Protein AF-A0A8S1ZUL3-F1 (afdb_monomer_lite)

pLDDT: mean 77.64, std 25.96, range [26.27, 98.06]

InterPro domains:
  IPR001841 Zinc finger, RING-type [PS50089] (155-191)
  IPR013010 Zinc finger, SIAH-type [PS51081] (208-245)
  IPR013083 Zinc finger, RING/FYVE/PHD-type [G3DSA:3.30.40.10] (203-243)
  IPR044286 E3 ubiquitin-protein ligase SINA-like, plant [PTHR46632] (123-240)
  IPR049548 E3 ubiquitin-protein ligase Sina-like, RING finger [PF21362] (55-90)
  IPR049548 E3 ubiquitin-protein ligase Sina-like, RING finger [PF21362] (155-190)

Radius of gyration: 24.24 Å; chains: 1; bounding box: 53×52×108 Å

Secondary structure (DSSP, 8-state):
------------------------PPPPPP--------------EEES-GGGGB-TTT-SBP-SSEEE-TT--EEEHHHHHHTTTB-TTT--B-SSEE-HHHHHHHHHEEPPPTT---TT------------------------EEES-GGGGB-TTT-PBP-S-EEE-TTS-EEEHHHHHHTTTB-TTT--B-SSEE-HHHHHHHHTEEEE-TTGGGT---EEETTTHHHHHTT-TT-------

Organism: Arabidopsis arenosa (NCBI:txid38785)

Structure (mmCIF, N/CA/C/O backbone):
data_AF-A0A8S1ZUL3-F1
#
_entry.id   AF-A0A8S1ZUL3-F1
#
loop_
_atom_site.group_PDB
_atom_site.id
_atom_site.type_symbol
_atom_site.label_atom_id
_atom_site.label_alt_id
_atom_site.label_comp_id
_atom_site.label_asym_id
_atom_site.label_entity_id
_atom_site.label_seq_id
_atom_site.pdbx_PDB_ins_code
_atom_site.Cartn_x
_atom_site.Cartn_y
_atom_site.Cartn_z
_atom_site.occupancy
_atom_site.B_iso_or_equiv
_atom_site.auth_seq_id
_atom_site.auth_comp_id
_atom_site.auth_asym_id
_atom_site.auth_atom_id
_atom_site.pdbx_PDB_model_num
ATOM 1 N N . MET A 1 1 ? -7.637 -20.489 -67.717 1.00 35.50 1 MET A N 1
ATOM 2 C CA . MET A 1 1 ? -7.073 -21.737 -67.145 1.00 35.50 1 MET A CA 1
ATOM 3 C C . MET A 1 1 ? -6.230 -21.313 -65.948 1.00 35.50 1 MET A C 1
ATOM 5 O O . MET A 1 1 ? -5.346 -20.513 -66.171 1.00 35.50 1 MET A O 1
ATOM 9 N N . VAL A 1 2 ? -6.461 -21.648 -64.679 1.00 42.31 2 VAL A N 1
ATOM 10 C CA . VAL A 1 2 ? -7.276 -22.654 -63.985 1.00 42.31 2 VAL A CA 1
ATOM 11 C C . VAL A 1 2 ? -7.681 -22.053 -62.616 1.00 42.31 2 VAL A C 1
ATOM 13 O O . VAL A 1 2 ? -6.852 -21.426 -61.972 1.00 42.31 2 VAL A O 1
ATOM 16 N N . LYS A 1 3 ? -8.975 -22.197 -62.277 1.00 35.53 3 LYS A N 1
ATOM 17 C CA . LYS A 1 3 ? -9.660 -22.491 -60.985 1.00 35.53 3 LYS A CA 1
ATOM 18 C C . LYS A 1 3 ? -8.815 -22.421 -59.685 1.00 35.53 3 LYS A C 1
ATOM 20 O O . LYS A 1 3 ? -7.692 -22.889 -59.688 1.00 35.53 3 LYS A O 1
ATOM 25 N N . GLY A 1 4 ? -9.304 -21.999 -58.515 1.00 33.66 4 GLY A N 1
ATOM 26 C CA . GLY A 1 4 ? -10.661 -21.757 -58.015 1.00 33.66 4 GLY A CA 1
ATOM 27 C C . GLY A 1 4 ? -10.639 -21.366 -56.517 1.00 33.66 4 GLY A C 1
ATOM 28 O O . GLY A 1 4 ? -9.601 -21.419 -55.869 1.00 33.66 4 GLY A O 1
ATOM 29 N N . THR A 1 5 ? -11.804 -20.942 -56.030 1.00 38.25 5 THR A N 1
ATOM 30 C CA . THR A 1 5 ? -12.247 -20.505 -54.680 1.00 38.25 5 THR A CA 1
ATOM 31 C C . THR A 1 5 ? -11.977 -21.549 -53.567 1.00 38.25 5 THR A C 1
ATOM 33 O O . THR A 1 5 ? -11.889 -22.724 -53.900 1.00 38.25 5 THR A O 1
ATOM 36 N N . ASN A 1 6 ? -11.899 -21.282 -52.253 1.00 31.12 6 ASN A N 1
ATOM 37 C CA . ASN A 1 6 ? -12.900 -20.687 -51.349 1.00 31.12 6 ASN A CA 1
ATOM 38 C C . ASN A 1 6 ? -12.386 -20.674 -49.882 1.00 31.12 6 ASN A C 1
ATOM 40 O O . ASN A 1 6 ? -11.361 -21.275 -49.576 1.00 31.12 6 ASN A O 1
ATOM 44 N N . ALA A 1 7 ? -13.144 -20.004 -49.011 1.00 35.03 7 ALA A N 1
ATOM 45 C CA . ALA A 1 7 ? -12.936 -19.792 -47.578 1.00 35.03 7 ALA A CA 1
ATOM 46 C C . ALA A 1 7 ? -13.016 -21.048 -46.685 1.00 35.03 7 ALA A C 1
ATOM 48 O O . ALA A 1 7 ? -13.788 -21.954 -46.979 1.00 35.03 7 ALA A O 1
ATOM 49 N N . GLU A 1 8 ? -12.353 -20.993 -45.521 1.00 32.19 8 GLU A N 1
ATOM 50 C CA . GLU A 1 8 ? -12.765 -21.715 -44.311 1.00 32.19 8 GLU A CA 1
ATOM 51 C C . GLU A 1 8 ? -12.531 -20.864 -43.048 1.00 32.19 8 GLU A C 1
ATOM 53 O O . GLU A 1 8 ? -11.502 -20.209 -42.876 1.00 32.19 8 GLU A O 1
ATOM 58 N N . GLN A 1 9 ? -13.576 -20.838 -42.219 1.00 31.92 9 GLN A N 1
ATOM 59 C CA . GLN A 1 9 ? -13.663 -20.327 -40.850 1.00 31.92 9 GLN A CA 1
ATOM 60 C C . GLN A 1 9 ? -13.157 -21.388 -39.851 1.00 31.92 9 GLN A C 1
ATOM 62 O O . GLN A 1 9 ? -12.796 -22.480 -40.271 1.00 31.92 9 GLN A O 1
ATOM 67 N N . ALA A 1 10 ? -13.296 -21.072 -38.548 1.00 29.08 10 ALA A N 1
ATOM 68 C CA . ALA A 1 10 ? -13.228 -21.940 -37.355 1.00 29.08 10 ALA A CA 1
ATOM 69 C C . ALA A 1 10 ? -11.860 -21.921 -36.635 1.00 29.08 10 ALA A C 1
ATOM 71 O O . ALA A 1 10 ? -10.824 -21.986 -37.277 1.00 29.08 10 ALA A O 1
ATOM 72 N N . LEU A 1 11 ? -11.731 -21.817 -35.307 1.00 34.78 11 LEU A N 1
ATOM 73 C CA . LEU A 1 11 ? -12.665 -21.833 -34.174 1.00 34.78 11 LEU A CA 1
ATOM 74 C C . LEU A 1 11 ? -11.960 -21.185 -32.964 1.00 34.78 11 LEU A C 1
ATOM 76 O O . LEU A 1 11 ? -10.738 -21.252 -32.833 1.00 34.78 11 LEU A O 1
ATOM 80 N N . ALA A 1 12 ? -12.749 -20.586 -32.072 1.00 29.98 12 ALA A N 1
ATOM 81 C CA . ALA A 1 12 ? -12.320 -20.169 -30.745 1.00 29.98 12 ALA A CA 1
ATOM 82 C C . ALA A 1 12 ? -11.955 -21.400 -29.897 1.00 29.98 12 ALA A C 1
ATOM 84 O O . ALA A 1 12 ? -12.732 -22.350 -29.821 1.00 29.98 12 ALA A O 1
ATOM 85 N N . GLY A 1 13 ? -10.779 -21.377 -29.270 1.00 27.73 13 GLY A N 1
ATOM 86 C CA . GLY A 1 13 ? -10.384 -22.356 -28.263 1.00 27.73 13 GLY A CA 1
ATOM 87 C C . GLY A 1 13 ? -10.691 -21.815 -26.873 1.00 27.73 13 GLY A C 1
ATOM 88 O O . GLY A 1 13 ? -9.996 -20.923 -26.390 1.00 27.73 13 GLY A O 1
ATOM 89 N N . GLU A 1 14 ? -11.734 -22.343 -26.239 1.00 32.56 14 GLU A N 1
ATOM 90 C CA . GLU A 1 14 ? -11.974 -22.181 -24.808 1.00 32.56 14 GLU A CA 1
ATOM 91 C C . GLU A 1 14 ? -10.937 -23.020 -24.048 1.00 32.56 14 GLU A C 1
ATOM 93 O O . GLU A 1 14 ? -10.929 -24.246 -24.131 1.00 32.56 14 GLU A O 1
ATOM 98 N N . ALA A 1 15 ? -10.024 -22.367 -23.328 1.00 30.17 15 ALA A N 1
ATOM 99 C CA . ALA A 1 15 ? -9.094 -23.048 -22.435 1.00 30.17 15 ALA A CA 1
ATOM 100 C C . ALA A 1 15 ? -9.688 -23.078 -21.021 1.00 30.17 15 ALA A C 1
ATOM 102 O O . ALA A 1 15 ? -9.511 -22.153 -20.229 1.00 30.17 15 ALA A O 1
ATOM 103 N N . SER A 1 16 ? -10.413 -24.149 -20.701 1.00 37.94 16 SER A N 1
ATOM 104 C CA . SER A 1 16 ? -10.784 -24.488 -19.326 1.00 37.94 16 SER A CA 1
ATOM 105 C C . SER A 1 16 ? -9.529 -24.936 -18.570 1.00 37.94 16 SER A C 1
ATOM 107 O O . SER A 1 16 ? -8.973 -25.994 -18.854 1.00 37.94 16 SER A O 1
ATOM 109 N N . CYS A 1 17 ? -9.048 -24.129 -17.623 1.00 30.62 17 CYS A N 1
ATOM 110 C CA . CYS A 1 17 ? -7.902 -24.496 -16.791 1.00 30.62 17 CYS A CA 1
ATOM 111 C C . CYS A 1 17 ? -8.383 -25.169 -15.496 1.00 30.62 17 CYS A C 1
ATOM 113 O O . CYS A 1 17 ? -8.917 -24.514 -14.598 1.00 30.62 17 CYS A O 1
ATOM 115 N N . SER A 1 18 ? -8.198 -26.489 -15.417 1.00 36.25 18 SER A N 1
ATOM 116 C CA . SER A 1 18 ? -8.408 -27.294 -14.212 1.00 36.25 18 SER A CA 1
ATOM 117 C C . SER A 1 18 ? -7.428 -26.893 -13.108 1.00 36.25 18 SER A C 1
ATOM 119 O O . SER A 1 18 ? -6.211 -26.920 -13.288 1.00 36.25 18 SER A O 1
ATOM 121 N N . ARG A 1 19 ? -7.970 -26.550 -11.937 1.00 38.34 19 ARG A N 1
ATOM 122 C CA . ARG A 1 19 ? -7.214 -26.242 -10.718 1.00 38.34 19 ARG A CA 1
ATOM 123 C C . ARG A 1 19 ? -6.529 -27.509 -10.201 1.00 38.34 19 ARG A C 1
ATOM 125 O O . ARG A 1 19 ? -7.203 -28.423 -9.743 1.00 38.34 19 ARG A O 1
ATOM 132 N N . GLN A 1 20 ? -5.199 -27.546 -10.208 1.00 34.19 20 GLN A N 1
ATOM 133 C CA . GLN A 1 20 ? -4.429 -28.499 -9.406 1.00 34.19 20 GLN A CA 1
ATOM 134 C C . GLN A 1 20 ? -3.767 -27.747 -8.248 1.00 34.19 20 GLN A C 1
ATOM 136 O O . GLN A 1 20 ? -2.883 -26.913 -8.434 1.00 34.19 20 GLN A O 1
ATOM 141 N N . LYS A 1 21 ? -4.268 -28.027 -7.042 1.00 32.59 21 LYS A N 1
ATOM 142 C CA . LYS A 1 21 ? -3.799 -27.527 -5.747 1.00 32.59 21 LYS A CA 1
ATOM 143 C C . LYS A 1 21 ? -2.435 -28.159 -5.459 1.00 32.59 21 LYS A C 1
ATOM 145 O O . LYS A 1 21 ? -2.351 -29.370 -5.287 1.00 32.59 21 LYS A O 1
ATOM 150 N N . LYS A 1 22 ? -1.366 -27.361 -5.411 1.00 34.47 22 LYS A N 1
ATOM 151 C CA . LYS A 1 22 ? -0.064 -27.806 -4.896 1.00 34.47 22 LYS A CA 1
ATOM 152 C C . LYS A 1 22 ? 0.197 -27.095 -3.572 1.00 34.47 22 LYS A C 1
ATOM 154 O O . LYS A 1 22 ? 0.573 -25.929 -3.551 1.00 34.47 22 LYS A O 1
ATOM 159 N N . GLN A 1 23 ? -0.081 -27.800 -2.476 1.00 34.00 23 GLN A N 1
ATOM 160 C CA . GLN A 1 23 ? 0.368 -27.440 -1.133 1.00 34.00 23 GLN A CA 1
ATOM 161 C C . GLN A 1 23 ? 1.876 -27.676 -1.043 1.00 34.00 23 GLN A C 1
ATOM 163 O O . GLN A 1 23 ? 2.360 -28.750 -1.401 1.00 34.00 23 GLN A O 1
ATOM 168 N N . GLN A 1 24 ? 2.612 -26.691 -0.537 1.00 29.02 24 GLN A N 1
ATOM 169 C CA . GLN A 1 24 ? 3.952 -26.914 -0.015 1.00 29.02 24 GLN A CA 1
ATOM 170 C C . GLN A 1 24 ? 4.159 -26.021 1.207 1.00 29.02 24 GLN A C 1
ATOM 172 O O . GLN A 1 24 ? 4.253 -24.802 1.099 1.00 29.02 24 GLN A O 1
ATOM 177 N N . VAL A 1 25 ? 4.169 -26.666 2.371 1.00 28.70 25 VAL A N 1
ATOM 178 C CA . VAL A 1 25 ? 4.464 -26.086 3.683 1.00 28.70 25 VAL A CA 1
ATOM 179 C C . VAL A 1 25 ? 5.986 -25.966 3.833 1.00 28.70 25 VAL A C 1
ATOM 181 O O . VAL A 1 25 ? 6.679 -26.947 3.551 1.00 28.70 25 VAL A O 1
ATOM 184 N N . PRO A 1 26 ? 6.533 -24.832 4.301 1.00 30.55 26 PRO A N 1
ATOM 185 C CA . PRO A 1 26 ? 7.876 -24.785 4.861 1.00 30.55 26 PRO A CA 1
ATOM 186 C C . PRO A 1 26 ? 7.820 -24.941 6.387 1.00 30.55 26 PRO A C 1
ATOM 188 O O . PRO A 1 26 ? 7.110 -24.219 7.081 1.00 30.55 26 PRO A O 1
ATOM 191 N N . SER A 1 27 ? 8.594 -25.898 6.884 1.00 26.27 27 SER A N 1
ATOM 192 C CA . SER A 1 27 ? 8.854 -26.204 8.291 1.00 26.27 27 SER A CA 1
ATOM 193 C C . SER A 1 27 ? 9.537 -25.043 9.026 1.00 26.27 27 SER A C 1
ATOM 195 O O . SER A 1 27 ? 10.603 -24.591 8.605 1.00 26.27 27 SER A O 1
ATOM 197 N N . ILE A 1 28 ? 8.936 -24.600 10.134 1.00 31.91 28 ILE A N 1
ATOM 198 C CA . ILE A 1 28 ? 9.508 -23.648 11.095 1.00 31.91 28 ILE A CA 1
ATOM 199 C C . ILE A 1 28 ? 10.310 -24.442 12.131 1.00 31.91 28 ILE A C 1
ATOM 201 O O . ILE A 1 28 ? 9.820 -25.425 12.681 1.00 31.91 28 ILE A O 1
ATOM 205 N N . VAL A 1 29 ? 11.553 -24.022 12.353 1.00 28.66 29 VAL A N 1
ATOM 206 C CA . VAL A 1 29 ? 12.395 -24.444 13.476 1.00 28.66 29 VAL A CA 1
ATOM 207 C C . VAL A 1 29 ? 12.067 -23.569 14.687 1.00 28.66 29 VAL A C 1
ATOM 209 O O . VAL A 1 29 ? 12.012 -22.346 14.564 1.00 28.66 29 VAL A O 1
ATOM 212 N N . GLU A 1 30 ? 11.805 -24.207 15.825 1.00 30.73 30 GLU A N 1
ATOM 213 C CA . GLU A 1 30 ? 11.524 -23.567 17.111 1.00 30.73 30 GLU A CA 1
ATOM 214 C C . GLU A 1 30 ? 12.832 -23.122 17.778 1.00 30.73 30 GLU A C 1
ATOM 216 O O . GLU A 1 30 ? 13.781 -23.899 17.861 1.00 30.73 30 GLU A O 1
ATOM 221 N N . GLU A 1 31 ? 12.867 -21.890 18.283 1.00 27.89 31 GLU A N 1
ATOM 222 C CA . GLU A 1 31 ? 13.819 -21.450 19.307 1.00 27.89 31 GLU A CA 1
ATOM 223 C C . GLU A 1 31 ? 12.994 -20.778 20.412 1.00 27.89 31 GLU A C 1
ATOM 225 O O . GLU A 1 31 ? 12.242 -19.831 20.162 1.00 27.89 31 GLU A O 1
ATOM 230 N N . GLU A 1 32 ? 13.088 -21.334 21.619 1.00 31.62 32 GLU A N 1
ATOM 231 C CA . GLU A 1 32 ? 12.329 -20.929 22.797 1.00 31.62 32 GLU A CA 1
ATOM 232 C C . GLU A 1 32 ? 12.846 -19.614 23.397 1.00 31.62 32 GLU A C 1
ATOM 234 O O . GLU A 1 32 ? 14.047 -19.368 23.509 1.00 31.62 32 GLU A O 1
ATOM 239 N N . GLY A 1 33 ? 11.909 -18.787 23.857 1.00 28.34 33 GLY A N 1
ATOM 240 C CA . GLY A 1 33 ? 12.177 -17.606 24.666 1.00 28.34 33 GLY A CA 1
ATOM 241 C C . GLY A 1 33 ? 10.911 -17.183 25.400 1.00 28.34 33 GLY A C 1
ATOM 242 O O . GLY A 1 33 ? 10.045 -16.522 24.832 1.00 28.34 33 GLY A O 1
ATOM 243 N N . GLU A 1 34 ? 10.792 -17.599 26.659 1.00 33.25 34 GLU A N 1
ATOM 244 C CA . GLU A 1 34 ? 9.707 -17.233 27.569 1.00 33.25 34 GLU A CA 1
ATOM 245 C C . GLU A 1 34 ? 9.649 -15.709 27.790 1.00 33.25 34 GLU A C 1
ATOM 247 O O . GLU A 1 34 ? 10.672 -15.083 28.073 1.00 33.25 34 GLU A O 1
ATOM 252 N N . ASN A 1 35 ? 8.449 -15.115 27.705 1.00 32.00 35 ASN A N 1
ATOM 253 C CA . ASN A 1 35 ? 7.838 -14.306 28.777 1.00 32.00 35 ASN A CA 1
ATOM 254 C C . ASN A 1 35 ? 6.564 -13.568 28.311 1.00 32.00 35 ASN A C 1
ATOM 256 O O . ASN A 1 35 ? 6.613 -12.709 27.436 1.00 32.00 35 ASN A O 1
ATOM 260 N N . GLY A 1 36 ? 5.450 -13.823 29.014 1.00 33.91 36 GLY A N 1
ATOM 261 C CA . GLY A 1 36 ? 4.311 -12.902 29.135 1.00 33.91 36 GLY A CA 1
ATOM 262 C C . GLY A 1 36 ? 3.136 -13.124 28.179 1.00 33.91 36 GLY A C 1
ATOM 263 O O . GLY A 1 36 ? 2.957 -12.371 27.228 1.00 33.91 36 GLY A O 1
ATOM 264 N N . VAL A 1 37 ? 2.265 -14.092 28.491 1.00 38.09 37 VAL A N 1
ATOM 265 C CA . VAL A 1 37 ? 0.957 -14.262 27.832 1.00 38.09 37 VAL A CA 1
ATOM 266 C C . VAL A 1 37 ? -0.007 -13.179 28.327 1.00 38.09 37 VAL A C 1
ATOM 268 O O . VAL A 1 37 ? -0.781 -13.373 29.261 1.00 38.09 37 VAL A O 1
ATOM 271 N N . GLY A 1 38 ? 0.065 -12.004 27.711 1.00 37.47 38 GLY A N 1
ATOM 272 C CA . GLY A 1 38 ? -1.130 -11.210 27.466 1.00 37.47 38 GLY A CA 1
ATOM 273 C C . GLY A 1 38 ? -1.689 -11.675 26.130 1.00 37.47 38 GLY A C 1
ATOM 274 O O . GLY A 1 38 ? -0.972 -11.619 25.135 1.00 37.47 38 GLY A O 1
ATOM 275 N N . ASP A 1 39 ? -2.929 -12.155 26.098 1.00 35.72 39 ASP A N 1
ATOM 276 C CA . ASP A 1 39 ? -3.633 -12.420 24.843 1.00 35.72 39 ASP A CA 1
ATOM 277 C C . ASP A 1 39 ? -3.846 -11.079 24.122 1.00 35.72 39 ASP A C 1
ATOM 279 O O . ASP A 1 39 ? -4.824 -10.357 24.339 1.00 35.72 39 ASP A O 1
ATOM 283 N N . VAL A 1 40 ? -2.846 -10.655 23.346 1.00 47.12 40 VAL A N 1
ATOM 284 C CA . VAL A 1 40 ? -2.975 -9.523 22.438 1.00 47.12 40 VAL A CA 1
ATOM 285 C C . VAL A 1 40 ? -3.817 -10.041 21.288 1.00 47.12 40 VAL A C 1
ATOM 287 O O . VAL A 1 40 ? -3.284 -10.541 20.302 1.00 47.12 40 VAL A O 1
ATOM 290 N N . VAL A 1 41 ? -5.142 -9.938 21.425 1.00 55.12 41 VAL A N 1
ATOM 291 C CA . VAL A 1 41 ? -6.066 -10.158 20.310 1.00 55.12 41 VAL A CA 1
ATOM 292 C C . VAL A 1 41 ? -5.568 -9.300 19.151 1.00 55.12 41 VAL A C 1
ATOM 294 O O . VAL A 1 41 ? -5.620 -8.067 19.218 1.00 55.12 41 VAL A O 1
ATOM 297 N N . ALA A 1 42 ? -5.021 -9.956 18.126 1.00 67.56 42 ALA A N 1
ATOM 298 C CA . ALA A 1 42 ? -4.447 -9.288 16.973 1.00 67.56 42 ALA A CA 1
ATOM 299 C C . ALA A 1 42 ? -5.538 -8.425 16.336 1.00 67.56 42 ALA A C 1
ATOM 301 O O . ALA A 1 42 ? -6.586 -8.910 15.903 1.00 67.56 42 ALA A O 1
ATOM 302 N N . ARG A 1 43 ? -5.328 -7.110 16.361 1.00 85.31 43 ARG A N 1
ATOM 303 C CA . ARG A 1 43 ? -6.298 -6.149 15.853 1.00 85.31 43 ARG A CA 1
ATOM 304 C C . ARG A 1 43 ? -6.346 -6.288 14.331 1.00 85.31 43 ARG A C 1
ATOM 306 O O . ARG A 1 43 ? -5.360 -5.993 13.668 1.00 85.31 43 ARG A O 1
ATOM 313 N N . SER A 1 44 ? -7.483 -6.722 13.795 1.00 93.69 44 SER A N 1
ATOM 314 C CA . SER A 1 44 ? -7.702 -6.908 12.358 1.00 93.69 44 SER A CA 1
ATOM 315 C C . SER A 1 44 ? -8.623 -5.834 11.771 1.00 93.69 44 SER A C 1
ATOM 317 O O . SER A 1 44 ? -9.300 -5.091 12.492 1.00 93.69 44 SER A O 1
ATOM 319 N N . GLY A 1 45 ? -8.628 -5.722 10.443 1.00 95.50 45 GLY A N 1
ATOM 320 C CA . GLY A 1 45 ? -9.507 -4.819 9.700 1.00 95.50 45 GLY A CA 1
ATOM 321 C C . GLY A 1 45 ? -10.187 -5.505 8.524 1.00 95.50 45 GLY A C 1
ATOM 322 O O . GLY A 1 45 ? -9.720 -6.520 8.022 1.00 95.50 45 GLY A O 1
ATOM 323 N N . THR A 1 46 ? -11.289 -4.933 8.057 1.00 96.81 46 THR A N 1
ATOM 324 C C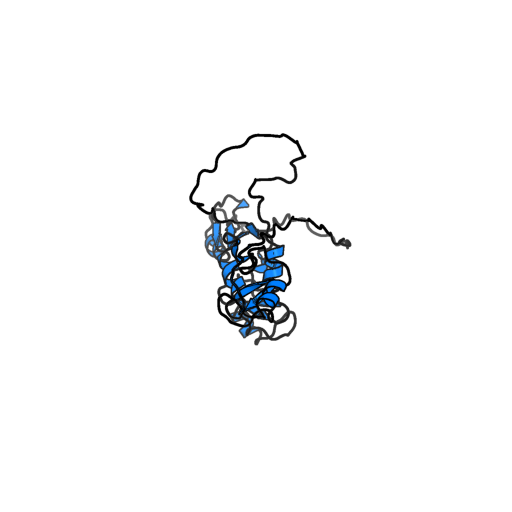A . THR A 1 46 ? -11.999 -5.383 6.860 1.00 96.81 46 THR A CA 1
ATOM 325 C C . THR A 1 46 ? -11.545 -4.564 5.657 1.00 96.81 46 THR A C 1
ATOM 327 O O . THR A 1 46 ? -11.771 -3.354 5.609 1.00 96.81 46 THR A O 1
ATOM 330 N N . LEU A 1 47 ? -10.937 -5.221 4.671 1.00 96.81 47 LEU A N 1
ATOM 331 C CA . LEU A 1 47 ? -10.688 -4.672 3.340 1.00 96.81 47 LEU A CA 1
ATOM 332 C C . LEU A 1 47 ? -11.951 -4.867 2.494 1.00 96.81 47 LEU A C 1
ATOM 334 O O . LEU A 1 47 ? -12.294 -6.000 2.159 1.00 96.81 47 LEU A O 1
ATOM 338 N N . PHE A 1 48 ? -12.659 -3.786 2.163 1.00 95.31 48 PHE A N 1
ATOM 339 C CA . PHE A 1 48 ? -13.942 -3.867 1.442 1.00 95.31 48 PHE A CA 1
ATOM 340 C C . PHE A 1 48 ? -13.820 -3.786 -0.090 1.00 95.31 48 PHE A C 1
ATOM 342 O O . PHE A 1 48 ? -14.817 -3.957 -0.785 1.00 95.31 48 PHE A O 1
ATOM 349 N N . GLU A 1 49 ? -12.615 -3.544 -0.619 1.00 93.75 49 GLU A N 1
ATOM 350 C CA . GLU A 1 49 ? -12.317 -3.541 -2.060 1.00 93.75 49 GLU A CA 1
ATOM 351 C C . GLU A 1 49 ? -11.328 -4.667 -2.401 1.00 93.75 49 GLU A C 1
ATOM 353 O O . GLU A 1 49 ? -10.145 -4.416 -2.645 1.00 93.75 49 GLU A O 1
ATOM 358 N N . LEU A 1 50 ? -11.783 -5.927 -2.402 1.00 92.19 50 LEU A N 1
ATOM 359 C CA . LEU A 1 50 ? -10.898 -7.063 -2.709 1.00 92.19 50 LEU A CA 1
ATOM 360 C C . LEU A 1 50 ? -10.321 -7.044 -4.130 1.00 92.19 50 LEU A C 1
ATOM 362 O O . LEU A 1 50 ? -9.246 -7.599 -4.337 1.00 92.19 50 LEU A O 1
ATOM 366 N N . ASP A 1 51 ? -10.951 -6.343 -5.074 1.00 92.31 51 ASP A N 1
ATOM 367 C CA . ASP A 1 51 ? -10.439 -6.187 -6.444 1.00 92.31 51 ASP A CA 1
ATOM 368 C C . ASP A 1 51 ? -9.074 -5.462 -6.490 1.00 92.31 51 ASP A C 1
ATOM 370 O O . ASP A 1 51 ? -8.363 -5.525 -7.494 1.00 92.31 51 ASP A O 1
ATOM 374 N N . LEU A 1 52 ? -8.666 -4.787 -5.402 1.00 94.81 52 LEU A N 1
ATOM 375 C CA . LEU A 1 52 ? -7.313 -4.234 -5.245 1.00 94.81 52 LEU A CA 1
ATOM 376 C C . LEU A 1 52 ? -6.233 -5.319 -5.110 1.00 94.81 52 LEU A C 1
ATOM 378 O O . LEU A 1 52 ? -5.051 -5.014 -5.269 1.00 94.81 52 LEU A O 1
ATOM 382 N N . LEU A 1 53 ? -6.621 -6.557 -4.791 1.00 95.56 53 LEU A N 1
ATOM 383 C CA . LEU A 1 53 ? -5.735 -7.716 -4.668 1.00 95.56 53 LEU A CA 1
ATOM 384 C C . LEU A 1 53 ? -5.701 -8.570 -5.941 1.00 95.56 53 LEU A C 1
ATOM 386 O O . LEU A 1 53 ? -4.953 -9.546 -5.994 1.00 95.56 53 LEU A O 1
ATOM 390 N N . ASP A 1 54 ? -6.472 -8.202 -6.964 1.00 95.25 54 ASP A N 1
ATOM 391 C CA . ASP A 1 54 ? -6.547 -8.931 -8.222 1.00 95.25 54 ASP A CA 1
ATOM 392 C C . ASP A 1 54 ? -5.667 -8.278 -9.293 1.00 95.25 54 ASP A C 1
ATOM 394 O O . ASP A 1 54 ? -5.515 -7.058 -9.405 1.00 95.25 54 ASP A O 1
ATOM 398 N N . CYS A 1 55 ? -5.065 -9.109 -10.137 1.00 95.69 55 CYS A N 1
ATOM 399 C CA . CYS A 1 55 ? -4.356 -8.636 -11.307 1.00 95.69 55 CYS A CA 1
ATOM 400 C C . CYS A 1 55 ? -5.365 -8.216 -12.377 1.00 95.69 55 CYS A C 1
ATOM 402 O O . CYS A 1 55 ? -6.064 -9.056 -12.932 1.00 95.69 55 CYS A O 1
ATOM 404 N N . HIS A 1 56 ? -5.363 -6.944 -12.778 1.00 90.69 56 HIS A N 1
ATOM 405 C CA . HIS A 1 56 ? -6.258 -6.440 -13.833 1.00 90.69 56 HIS A CA 1
ATOM 406 C C . HIS A 1 56 ? -6.006 -7.022 -15.238 1.00 90.69 56 HIS A C 1
ATOM 408 O O . HIS A 1 56 ? -6.702 -6.658 -16.182 1.00 90.69 56 HIS A O 1
ATOM 414 N N . VAL A 1 57 ? -4.985 -7.868 -15.404 1.00 93.44 57 VAL A N 1
ATOM 415 C CA . VAL A 1 57 ? -4.631 -8.487 -16.689 1.00 93.44 57 VAL A CA 1
ATOM 416 C C . VAL A 1 57 ? -5.204 -9.896 -16.787 1.00 93.44 57 VAL A C 1
ATOM 418 O O . VAL A 1 57 ? -5.909 -10.197 -17.742 1.00 93.44 57 VAL A O 1
ATOM 421 N N . CYS A 1 58 ? -4.905 -10.758 -15.811 1.00 96.06 58 CYS A N 1
ATOM 422 C CA . CYS A 1 58 ? -5.397 -12.137 -15.792 1.00 96.06 58 CYS A CA 1
ATOM 423 C C . CYS A 1 58 ? -6.657 -12.333 -14.939 1.00 96.06 58 CYS A C 1
ATOM 425 O O . CYS A 1 58 ? -7.194 -13.435 -14.924 1.00 96.06 58 CYS A O 1
ATOM 427 N N . CYS A 1 59 ? -7.111 -11.298 -14.228 1.00 93.38 59 CYS A N 1
ATOM 428 C CA . CYS A 1 59 ? -8.256 -11.332 -13.312 1.00 93.38 59 CYS A CA 1
ATOM 429 C C . CYS A 1 59 ? -8.147 -12.405 -12.214 1.00 93.38 59 CYS A C 1
ATOM 431 O O . CYS A 1 59 ? -9.154 -12.851 -11.670 1.00 93.38 59 CYS A O 1
ATOM 433 N N . HIS A 1 60 ? -6.926 -12.835 -11.895 1.00 93.62 60 HIS A N 1
ATOM 434 C CA . HIS A 1 60 ? -6.640 -13.720 -10.773 1.00 93.62 60 HIS A CA 1
ATOM 435 C C . HIS A 1 60 ? -6.070 -12.921 -9.606 1.00 93.62 60 HIS A C 1
ATOM 437 O O . HIS A 1 60 ? -5.442 -11.879 -9.822 1.00 93.62 60 HIS A O 1
ATOM 443 N N . ALA A 1 61 ? -6.213 -13.467 -8.397 1.00 94.00 61 ALA A N 1
ATOM 444 C CA . ALA A 1 61 ? -5.517 -12.967 -7.220 1.00 94.00 61 ALA A CA 1
ATOM 445 C C . ALA A 1 61 ? -4.020 -12.819 -7.517 1.00 94.00 61 ALA A C 1
ATOM 447 O O . ALA A 1 61 ? -3.397 -13.680 -8.153 1.00 94.00 61 ALA A O 1
ATOM 448 N N . LEU A 1 62 ? -3.449 -11.701 -7.087 1.00 95.62 62 LEU A N 1
ATOM 449 C CA . LEU A 1 62 ? -2.033 -11.428 -7.256 1.00 95.62 62 LEU A CA 1
ATOM 450 C C . LEU A 1 62 ? -1.204 -12.459 -6.497 1.00 95.62 62 LEU A C 1
ATOM 452 O O . LEU A 1 62 ? -1.542 -12.871 -5.395 1.00 95.62 62 LEU A O 1
ATOM 456 N N . THR A 1 63 ? -0.069 -12.831 -7.073 1.00 93.81 63 THR A N 1
ATOM 457 C CA . THR A 1 63 ? 0.941 -13.645 -6.399 1.00 93.81 63 THR A CA 1
ATOM 458 C C . THR A 1 63 ? 2.295 -12.979 -6.552 1.00 93.81 63 THR A C 1
ATOM 460 O O . THR A 1 63 ? 2.581 -12.357 -7.580 1.00 93.81 63 THR A O 1
ATOM 463 N N . SER A 1 64 ? 3.149 -13.131 -5.543 1.00 95.31 64 SER A N 1
ATOM 464 C CA . SER A 1 64 ? 4.542 -12.698 -5.624 1.00 95.31 64 SER A CA 1
ATOM 465 C C . SER A 1 64 ? 5.236 -13.330 -6.849 1.00 95.31 64 SER A C 1
ATOM 467 O O . SER A 1 64 ? 5.061 -14.528 -7.086 1.00 95.31 64 SER A O 1
ATOM 469 N N . PRO A 1 65 ? 6.007 -12.567 -7.651 1.00 96.06 65 PRO A N 1
ATOM 470 C CA . PRO A 1 65 ? 6.288 -11.142 -7.506 1.00 96.06 65 PRO A CA 1
ATOM 471 C C . PRO A 1 65 ? 5.214 -10.233 -8.133 1.00 96.06 65 PRO A C 1
ATOM 473 O O . PRO A 1 65 ? 4.783 -10.449 -9.272 1.00 96.06 65 PRO A O 1
ATOM 476 N N . ILE A 1 66 ? 4.863 -9.159 -7.416 1.00 97.19 66 ILE A N 1
ATOM 477 C CA . ILE A 1 66 ? 3.888 -8.140 -7.843 1.00 97.19 66 ILE A CA 1
ATOM 478 C C . ILE A 1 66 ? 4.628 -6.904 -8.351 1.00 97.19 66 ILE A C 1
ATOM 480 O O . ILE A 1 66 ? 5.518 -6.381 -7.680 1.00 97.19 66 ILE A O 1
ATOM 484 N N . PHE A 1 67 ? 4.238 -6.386 -9.513 1.00 96.44 67 PHE A N 1
ATOM 485 C CA . PHE A 1 67 ? 4.846 -5.198 -10.114 1.00 96.44 67 PHE A CA 1
ATOM 486 C C . PHE A 1 67 ? 3.851 -4.059 -10.229 1.00 96.44 67 PHE A C 1
ATOM 488 O O . PHE A 1 67 ? 2.683 -4.303 -10.503 1.00 96.44 67 PHE A O 1
ATOM 495 N N . GLN A 1 68 ? 4.331 -2.823 -10.084 1.00 95.00 68 GLN A N 1
ATOM 496 C CA . GLN A 1 68 ? 3.540 -1.608 -10.277 1.00 95.00 68 GLN A CA 1
ATOM 497 C C . GLN A 1 68 ? 4.160 -0.686 -11.335 1.00 95.00 68 GLN A C 1
ATOM 499 O O . GLN A 1 68 ? 5.384 -0.629 -11.477 1.00 95.00 68 GLN A O 1
ATOM 504 N N . CYS A 1 69 ? 3.325 0.048 -12.071 1.00 95.44 69 CYS A N 1
ATOM 505 C CA . CYS A 1 69 ? 3.767 1.191 -12.880 1.00 95.44 69 CYS A CA 1
ATOM 506 C C . CYS A 1 69 ? 3.726 2.501 -12.069 1.00 95.44 69 CYS A C 1
ATOM 508 O O . CYS A 1 69 ? 3.173 2.533 -10.969 1.00 95.44 69 CYS A O 1
ATOM 510 N N . ASP A 1 70 ? 4.223 3.613 -12.624 1.00 93.00 70 ASP A N 1
ATOM 511 C CA . ASP A 1 70 ? 4.267 4.913 -11.918 1.00 93.00 70 ASP A CA 1
ATOM 512 C C . ASP A 1 70 ? 2.876 5.498 -11.584 1.00 93.00 70 ASP A C 1
ATOM 514 O O . ASP A 1 70 ? 2.734 6.343 -10.693 1.00 93.00 70 ASP A O 1
ATOM 518 N N . ASN A 1 71 ? 1.825 5.025 -12.267 1.00 94.12 71 ASN A N 1
ATOM 519 C CA . ASN A 1 71 ? 0.427 5.350 -11.954 1.00 94.12 71 ASN A CA 1
ATOM 520 C C . ASN A 1 71 ? -0.214 4.384 -10.944 1.00 94.12 71 ASN A C 1
ATOM 522 O O . ASN A 1 71 ? -1.358 4.595 -10.547 1.00 94.12 71 ASN A O 1
ATOM 526 N N . GLY A 1 72 ? 0.518 3.375 -10.465 1.00 93.06 72 GLY A N 1
ATOM 527 C CA . GLY A 1 72 ? 0.055 2.456 -9.427 1.00 93.06 72 GLY A CA 1
ATOM 528 C C . GLY A 1 72 ? -0.797 1.297 -9.913 1.00 93.06 72 GLY A C 1
ATOM 529 O O . GLY A 1 72 ? -1.415 0.634 -9.088 1.00 93.06 72 GLY A O 1
ATOM 530 N N . HIS A 1 73 ? -0.877 1.062 -11.223 1.00 95.50 73 HIS A N 1
ATOM 531 C CA . HIS A 1 73 ? -1.491 -0.160 -11.733 1.00 95.50 73 HIS A CA 1
ATOM 532 C C . HIS A 1 73 ? -0.562 -1.333 -11.457 1.00 95.50 73 HIS A C 1
ATOM 534 O O . HIS A 1 73 ? 0.634 -1.237 -11.743 1.00 95.50 73 HIS A O 1
ATOM 540 N N . ILE A 1 74 ? -1.127 -2.416 -10.931 1.00 96.44 74 ILE A N 1
ATOM 541 C CA . ILE A 1 74 ? -0.389 -3.608 -10.522 1.00 96.44 74 ILE A CA 1
ATOM 542 C C . ILE A 1 74 ? -0.646 -4.786 -11.458 1.00 96.44 74 ILE A C 1
ATOM 544 O O . ILE A 1 74 ? -1.722 -4.908 -12.047 1.00 96.44 74 ILE A O 1
ATOM 548 N N . ALA A 1 75 ? 0.345 -5.660 -11.593 1.00 97.00 75 ALA A N 1
ATOM 549 C CA . ALA A 1 75 ? 0.213 -6.910 -12.324 1.00 97.00 75 ALA A CA 1
ATOM 550 C C . ALA A 1 75 ? 1.177 -7.983 -11.802 1.00 97.00 75 ALA A C 1
ATOM 552 O O . ALA A 1 75 ? 2.236 -7.673 -11.248 1.00 97.00 75 ALA A O 1
ATOM 553 N N . CYS A 1 76 ? 0.822 -9.249 -12.031 1.00 96.75 76 CYS A N 1
ATOM 554 C CA . CYS A 1 76 ? 1.725 -10.378 -11.823 1.00 96.75 76 CYS A CA 1
ATOM 555 C C . CYS A 1 76 ? 2.944 -10.282 -12.750 1.00 96.75 76 CYS A C 1
ATOM 557 O O . CYS A 1 76 ? 2.873 -9.705 -13.841 1.00 96.75 76 CYS A O 1
ATOM 559 N N . SER A 1 77 ? 4.043 -10.926 -12.356 1.00 94.94 77 SER A N 1
ATOM 560 C CA . SER A 1 77 ? 5.258 -11.025 -13.174 1.00 94.94 77 SER A CA 1
ATOM 561 C C . SER A 1 77 ? 4.996 -11.523 -14.598 1.00 94.94 77 SER A C 1
ATOM 563 O O . SER A 1 77 ? 5.392 -10.860 -15.554 1.00 94.94 77 SER A O 1
ATOM 565 N N . SER A 1 78 ? 4.268 -12.635 -14.738 1.00 95.38 78 SER A N 1
ATOM 566 C CA . SER A 1 78 ? 3.911 -13.221 -16.036 1.00 95.38 78 SER A CA 1
ATOM 567 C C . SER A 1 78 ? 3.061 -12.274 -16.884 1.00 95.38 78 SER A C 1
ATOM 569 O O . SER A 1 78 ? 3.284 -12.110 -18.076 1.00 95.38 78 SER A O 1
ATOM 571 N N . CYS A 1 79 ? 2.122 -11.561 -16.266 1.00 96.69 79 CYS A N 1
ATOM 572 C CA . CYS A 1 79 ? 1.286 -10.595 -16.974 1.00 96.69 79 CYS A CA 1
ATOM 573 C C . CYS A 1 79 ? 2.094 -9.395 -17.492 1.00 96.69 79 CYS A C 1
ATOM 575 O O . CYS A 1 79 ? 1.791 -8.863 -18.557 1.00 96.69 79 CYS A O 1
ATOM 577 N N . CYS A 1 80 ? 3.148 -8.978 -16.783 1.00 94.56 80 CYS A N 1
ATOM 578 C CA . CYS A 1 80 ? 4.041 -7.926 -17.269 1.00 94.56 80 CYS A CA 1
ATOM 579 C C . CYS A 1 80 ? 4.797 -8.362 -18.532 1.00 94.56 80 CYS A C 1
ATOM 581 O O . CYS A 1 80 ? 4.915 -7.572 -19.473 1.00 94.56 80 CYS A O 1
ATOM 583 N N . THR A 1 81 ? 5.278 -9.611 -18.572 1.00 92.94 81 THR A N 1
ATOM 584 C CA . THR A 1 81 ? 6.021 -10.143 -19.723 1.00 92.94 81 THR A CA 1
ATOM 585 C C . THR A 1 81 ? 5.131 -10.304 -20.951 1.00 92.94 81 THR A C 1
ATOM 587 O O . THR A 1 81 ? 5.525 -9.854 -22.028 1.00 92.94 81 THR A O 1
ATOM 590 N N . GLU A 1 82 ? 3.907 -10.821 -20.789 1.00 93.06 82 GLU A N 1
ATOM 591 C CA . GLU A 1 82 ? 2.928 -10.943 -21.885 1.00 93.06 82 GLU A CA 1
ATOM 592 C C . GLU A 1 82 ? 2.584 -9.583 -22.510 1.00 93.06 82 GLU A C 1
ATOM 594 O O . GLU A 1 82 ? 2.443 -9.441 -23.725 1.00 93.06 82 GLU A O 1
ATOM 599 N N . LEU A 1 83 ? 2.538 -8.535 -21.687 1.00 91.25 83 LEU A N 1
ATOM 600 C CA . LEU A 1 83 ? 2.250 -7.169 -22.121 1.00 91.25 83 LEU A CA 1
ATOM 601 C C . LEU A 1 83 ? 3.484 -6.394 -22.604 1.00 91.25 83 LEU A C 1
ATOM 603 O O . LEU A 1 83 ? 3.426 -5.171 -22.767 1.00 91.25 83 LEU A O 1
ATOM 607 N N . ARG A 1 84 ? 4.622 -7.067 -22.823 1.00 95.19 84 ARG A N 1
ATOM 608 C CA . ARG A 1 84 ? 5.893 -6.442 -23.235 1.00 95.19 84 ARG A CA 1
ATOM 609 C C . ARG A 1 84 ? 6.291 -5.274 -22.324 1.00 95.19 84 ARG A C 1
ATOM 611 O O . ARG A 1 84 ? 6.790 -4.254 -22.801 1.00 95.19 84 ARG A O 1
ATOM 618 N N . ASN A 1 85 ? 6.054 -5.415 -21.018 1.00 95.88 85 ASN A N 1
ATOM 619 C CA . ASN A 1 85 ? 6.354 -4.415 -19.993 1.00 95.88 85 ASN A CA 1
ATOM 620 C C . ASN A 1 85 ? 5.646 -3.063 -20.198 1.00 95.88 85 ASN A C 1
ATOM 622 O O . ASN A 1 85 ? 6.161 -2.020 -19.791 1.00 95.88 85 ASN A O 1
ATOM 626 N N . LYS A 1 86 ? 4.446 -3.067 -20.798 1.00 97.38 86 LYS A N 1
ATOM 627 C CA . LYS A 1 86 ? 3.578 -1.888 -20.917 1.00 97.38 86 LYS A CA 1
ATOM 628 C C . LYS A 1 86 ? 2.277 -2.092 -20.151 1.00 97.38 86 LYS A C 1
ATOM 630 O O . LYS A 1 86 ? 1.541 -3.042 -20.387 1.00 97.38 86 LYS A O 1
ATOM 635 N N . CYS A 1 87 ? 1.979 -1.176 -19.238 1.00 96.31 87 CYS A N 1
ATOM 636 C CA . CYS A 1 87 ? 0.734 -1.190 -18.485 1.00 96.31 87 CYS A CA 1
ATOM 637 C C . CYS A 1 87 ? -0.468 -1.021 -19.437 1.00 96.31 87 CYS A C 1
ATOM 639 O O . CYS A 1 87 ? -0.488 -0.050 -20.195 1.00 96.31 87 CYS A O 1
ATOM 641 N N . PRO A 1 88 ? -1.499 -1.881 -19.378 1.00 94.19 88 PRO A N 1
ATOM 642 C CA . PRO A 1 88 ? -2.623 -1.800 -20.309 1.00 94.19 88 PRO A CA 1
ATOM 643 C C . PRO A 1 88 ? -3.566 -0.635 -19.974 1.00 94.19 88 PRO A C 1
ATOM 645 O O . PRO A 1 88 ? -4.231 -0.109 -20.857 1.00 94.19 88 PRO A O 1
ATOM 648 N N . ALA A 1 89 ? -3.584 -0.188 -18.714 1.00 94.56 89 ALA A N 1
ATOM 649 C CA . ALA A 1 89 ? -4.457 0.887 -18.250 1.00 94.56 89 ALA A CA 1
ATOM 650 C C . ALA A 1 89 ? -3.909 2.299 -18.532 1.00 94.56 89 ALA A C 1
ATOM 652 O O . ALA A 1 89 ? -4.681 3.245 -18.647 1.00 94.56 89 ALA A O 1
ATOM 653 N N . CYS A 1 90 ? -2.585 2.477 -18.623 1.00 96.56 90 CYS A N 1
ATOM 654 C CA . CYS A 1 90 ? -1.992 3.808 -18.829 1.00 96.56 90 CYS A CA 1
ATOM 655 C C . CYS A 1 90 ? -0.775 3.856 -19.755 1.00 96.56 90 CYS A C 1
ATOM 657 O O . CYS A 1 90 ? -0.159 4.911 -19.875 1.00 96.56 90 CYS A O 1
ATOM 659 N N . THR A 1 91 ? -0.398 2.748 -20.393 1.00 96.06 91 THR A N 1
ATOM 660 C CA . THR A 1 91 ? 0.734 2.617 -21.336 1.00 96.06 91 THR A CA 1
ATOM 661 C C . THR A 1 91 ? 2.139 2.846 -20.761 1.00 96.06 91 THR A C 1
ATOM 663 O O . THR A 1 91 ? 3.125 2.625 -21.464 1.00 96.06 91 THR A O 1
ATOM 666 N N . LEU A 1 92 ? 2.252 3.224 -19.481 1.00 96.19 92 LEU A N 1
ATOM 667 C CA . LEU A 1 92 ? 3.533 3.405 -18.792 1.00 96.19 92 LEU A CA 1
ATOM 668 C C . LEU A 1 92 ? 4.288 2.077 -18.607 1.00 96.19 92 LEU A C 1
ATOM 670 O O . LEU A 1 92 ? 3.650 1.019 -18.550 1.00 96.19 92 LEU A O 1
ATOM 674 N N . PRO A 1 93 ? 5.626 2.116 -18.452 1.00 96.62 93 PRO A N 1
ATOM 675 C CA . PRO A 1 93 ? 6.413 0.927 -18.148 1.00 96.62 93 PRO A CA 1
ATOM 676 C C . PRO A 1 93 ? 5.922 0.210 -16.883 1.00 96.62 93 PRO A C 1
ATOM 678 O O . PRO A 1 93 ? 5.657 0.839 -15.857 1.00 96.62 93 PRO A O 1
ATOM 681 N N . ILE A 1 94 ? 5.826 -1.116 -16.949 1.00 96.38 94 ILE A N 1
ATOM 682 C CA . ILE A 1 94 ? 5.525 -2.005 -15.817 1.00 96.38 94 ILE A CA 1
ATOM 683 C C . ILE A 1 94 ? 6.508 -3.184 -15.826 1.00 96.38 94 ILE A C 1
ATOM 685 O O . ILE A 1 94 ? 7.140 -3.442 -16.843 1.00 96.38 94 ILE A O 1
ATOM 689 N N . GLY A 1 95 ? 6.687 -3.877 -14.699 1.00 94.12 95 GLY A N 1
ATOM 690 C CA . GLY A 1 95 ? 7.594 -5.033 -14.604 1.00 94.12 95 GLY A CA 1
ATOM 691 C C . GLY A 1 95 ? 9.005 -4.707 -14.103 1.00 94.12 95 GLY A C 1
ATOM 692 O O . GLY A 1 95 ? 9.796 -5.612 -13.866 1.00 94.12 95 GLY A O 1
ATOM 693 N N . LYS A 1 96 ? 9.328 -3.423 -13.888 1.00 92.00 96 LYS A N 1
ATOM 694 C CA . LYS A 1 96 ? 10.606 -3.000 -13.287 1.00 92.00 96 LYS A CA 1
ATOM 695 C C . LYS A 1 96 ? 10.515 -2.825 -11.771 1.00 92.00 96 LYS A C 1
ATOM 697 O O . LYS A 1 96 ? 11.396 -3.267 -11.041 1.00 92.00 96 LYS A O 1
ATOM 702 N N . TYR A 1 97 ? 9.455 -2.173 -11.298 1.00 92.12 97 TYR A N 1
ATOM 703 C CA . TYR A 1 97 ? 9.300 -1.803 -9.894 1.00 92.12 97 TYR A CA 1
ATOM 704 C C . TYR A 1 97 ? 8.414 -2.808 -9.165 1.00 92.12 97 TYR A C 1
ATOM 706 O O . TYR A 1 97 ? 7.193 -2.819 -9.327 1.00 92.12 97 TYR A O 1
ATOM 714 N N . ARG A 1 98 ? 9.048 -3.670 -8.367 1.00 95.06 98 ARG A N 1
ATOM 715 C CA . ARG A 1 98 ? 8.367 -4.669 -7.538 1.00 95.06 98 ARG A CA 1
ATOM 716 C C . ARG A 1 98 ? 7.708 -4.000 -6.329 1.00 95.06 98 ARG A C 1
ATOM 718 O O . ARG A 1 98 ? 8.356 -3.235 -5.612 1.00 95.06 98 ARG A O 1
ATOM 725 N N . CYS A 1 99 ? 6.437 -4.287 -6.085 1.00 95.44 99 CYS A N 1
ATOM 726 C CA . CYS A 1 99 ? 5.658 -3.748 -4.977 1.00 95.44 99 CYS A CA 1
ATOM 727 C C . CYS A 1 99 ? 5.641 -4.742 -3.805 1.00 95.44 99 CYS A C 1
ATOM 729 O O . CYS A 1 99 ? 4.673 -5.470 -3.604 1.00 95.44 99 CYS A O 1
ATOM 731 N N . LYS A 1 100 ? 6.730 -4.793 -3.026 1.00 95.75 100 LYS A N 1
ATOM 732 C CA . LYS A 1 100 ? 6.875 -5.797 -1.952 1.00 95.75 100 LYS A CA 1
ATOM 733 C C . LYS A 1 100 ? 5.887 -5.613 -0.803 1.00 95.75 100 LYS A C 1
ATOM 735 O O . LYS A 1 100 ? 5.538 -6.582 -0.143 1.00 95.75 100 LYS A O 1
ATOM 740 N N . ILE A 1 101 ? 5.435 -4.383 -0.551 1.00 95.06 101 ILE A N 1
ATOM 741 C CA . ILE A 1 101 ? 4.391 -4.163 0.455 1.00 95.06 101 ILE A CA 1
ATOM 742 C C . ILE A 1 101 ? 3.076 -4.826 0.036 1.00 95.06 101 ILE A C 1
ATOM 744 O O . ILE A 1 101 ? 2.405 -5.419 0.870 1.00 95.06 101 ILE A O 1
ATOM 748 N N . MET A 1 102 ? 2.748 -4.803 -1.259 1.00 96.19 102 MET A N 1
ATOM 749 C CA . MET A 1 102 ? 1.544 -5.450 -1.770 1.00 96.19 102 MET A CA 1
ATOM 750 C C . MET A 1 102 ? 1.633 -6.975 -1.669 1.00 96.19 102 MET A C 1
ATOM 752 O O . MET A 1 102 ? 0.626 -7.622 -1.424 1.00 96.19 102 MET A O 1
ATOM 756 N N . GLU A 1 103 ? 2.832 -7.548 -1.790 1.00 96.38 103 GLU A N 1
ATOM 757 C CA . GLU A 1 103 ? 3.048 -8.986 -1.562 1.00 96.38 103 GLU A CA 1
ATOM 758 C C . GLU A 1 103 ? 2.692 -9.368 -0.123 1.00 96.38 103 GLU A C 1
ATOM 760 O O . GLU A 1 103 ? 1.911 -10.290 0.082 1.00 96.38 103 GLU A O 1
ATOM 765 N N . LYS A 1 104 ? 3.149 -8.577 0.858 1.00 95.56 104 LYS A N 1
ATOM 766 C CA . LYS A 1 104 ? 2.784 -8.774 2.268 1.00 95.56 104 LYS A CA 1
ATOM 767 C C . LYS A 1 104 ? 1.289 -8.598 2.524 1.00 95.56 104 LYS A C 1
ATOM 769 O O . LYS A 1 104 ? 0.708 -9.360 3.283 1.00 95.56 104 LYS A O 1
ATOM 774 N N . VAL A 1 105 ? 0.661 -7.598 1.901 1.00 96.25 105 VAL A N 1
ATOM 775 C CA . VAL A 1 105 ? -0.784 -7.370 2.060 1.00 96.25 105 VAL A CA 1
ATOM 776 C C . VAL A 1 105 ? -1.584 -8.544 1.496 1.00 96.25 105 VAL A C 1
ATOM 778 O O . VAL A 1 105 ? -2.522 -8.984 2.146 1.00 96.25 105 VAL A O 1
ATOM 781 N N .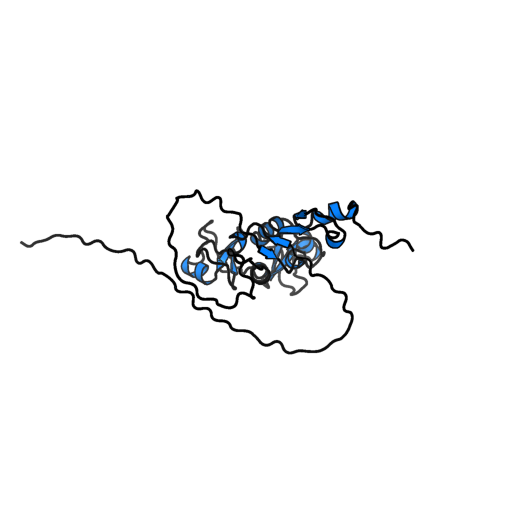 VAL A 1 106 ? -1.214 -9.082 0.331 1.00 96.00 106 VAL A N 1
ATOM 782 C CA . VAL A 1 106 ? -1.878 -10.267 -0.239 1.00 96.00 106 VAL A CA 1
ATOM 783 C C . VAL A 1 106 ? -1.743 -11.479 0.686 1.00 96.00 106 VAL A C 1
ATOM 785 O O . VAL A 1 106 ? -2.718 -12.195 0.883 1.00 96.00 106 VAL A O 1
ATOM 788 N N . GLU A 1 107 ? -0.568 -11.691 1.281 1.00 94.62 107 GLU A N 1
ATOM 789 C CA . GLU A 1 107 ? -0.327 -12.789 2.230 1.00 94.62 107 GLU A CA 1
ATOM 790 C C . GLU A 1 107 ? -1.097 -12.619 3.553 1.00 94.62 107 GLU A C 1
ATOM 792 O O . GLU A 1 107 ? -1.457 -13.609 4.185 1.00 94.62 107 GLU A O 1
ATOM 797 N N . ALA A 1 108 ? -1.378 -11.380 3.966 1.00 95.44 108 ALA A N 1
ATOM 798 C CA . ALA A 1 108 ? -2.034 -11.062 5.235 1.00 95.44 108 ALA A CA 1
ATOM 799 C C . ALA A 1 108 ? -3.572 -10.975 5.161 1.00 95.44 108 ALA A C 1
ATOM 801 O O . ALA A 1 108 ? -4.214 -10.731 6.190 1.00 95.44 108 ALA A O 1
ATOM 802 N N . VAL A 1 109 ? -4.176 -11.124 3.975 1.00 95.81 109 VAL A N 1
ATOM 803 C CA . VAL A 1 109 ? -5.634 -11.046 3.796 1.00 95.81 109 VAL A CA 1
ATOM 804 C C . VAL A 1 109 ? -6.254 -12.439 3.738 1.00 95.81 109 VAL A C 1
ATOM 806 O O . VAL A 1 109 ? -5.978 -13.226 2.837 1.00 95.81 109 VAL A O 1
ATOM 809 N N . ILE A 1 110 ? -7.182 -12.703 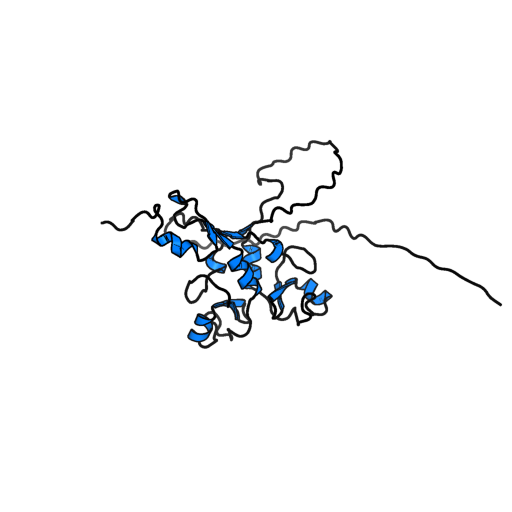4.658 1.00 93.62 110 ILE A N 1
ATOM 810 C CA . ILE A 1 110 ? -8.068 -13.866 4.615 1.00 93.62 110 ILE A CA 1
ATOM 811 C C . ILE A 1 110 ? -9.347 -13.482 3.876 1.00 93.62 110 ILE A C 1
ATOM 813 O O . ILE A 1 110 ? -10.056 -12.553 4.269 1.00 93.62 110 ILE A O 1
ATOM 817 N N . VAL A 1 111 ? -9.666 -14.220 2.816 1.00 90.06 111 VAL A N 1
ATOM 818 C CA . VAL A 1 111 ? -10.926 -14.074 2.082 1.00 90.06 111 VAL A CA 1
ATOM 819 C C . VAL A 1 111 ? -11.883 -15.184 2.527 1.00 90.06 111 VAL A C 1
ATOM 821 O O . VAL A 1 111 ? -11.543 -16.355 2.358 1.00 90.06 111 VAL A O 1
ATOM 824 N N . PRO A 1 112 ? -13.068 -14.856 3.077 1.00 83.94 112 PRO A N 1
ATOM 825 C CA . PRO A 1 112 ? -14.056 -15.859 3.464 1.00 83.94 112 PRO A CA 1
ATOM 826 C C . PRO A 1 112 ? -14.512 -16.718 2.276 1.00 83.94 112 PRO A C 1
ATOM 828 O O . PRO A 1 112 ? -14.665 -16.207 1.160 1.00 83.94 112 PRO A O 1
ATOM 831 N N . CYS A 1 113 ? -14.784 -18.009 2.517 1.00 81.56 113 CYS A N 1
ATOM 832 C CA . CYS A 1 113 ? -15.418 -18.876 1.520 1.00 81.56 113 CYS A CA 1
ATOM 833 C C . CYS A 1 113 ? -16.779 -18.261 1.141 1.00 81.56 113 CYS A C 1
ATOM 835 O O . CYS A 1 113 ? -17.605 -18.062 2.034 1.00 81.56 113 CYS A O 1
ATOM 837 N N . PRO A 1 114 ? -17.074 -17.995 -0.147 1.00 70.94 114 PRO A N 1
ATOM 838 C CA . PRO A 1 114 ? -18.380 -17.470 -0.561 1.00 70.94 114 PRO A CA 1
ATOM 839 C C . PRO A 1 114 ? -19.545 -18.376 -0.148 1.00 70.94 114 PRO A C 1
ATOM 841 O O . PRO A 1 114 ? -20.659 -17.900 0.042 1.00 70.94 114 PRO A O 1
ATOM 844 N N . ASN A 1 115 ? -19.263 -19.673 0.003 1.00 74.88 115 ASN A N 1
ATOM 845 C CA . ASN A 1 115 ? -20.235 -20.694 0.371 1.00 74.88 115 ASN A CA 1
ATOM 846 C C . ASN A 1 115 ? -20.275 -20.968 1.888 1.00 74.88 115 ASN A C 1
ATOM 848 O O . ASN A 1 115 ? -20.966 -21.888 2.300 1.00 74.88 115 ASN A O 1
ATOM 852 N N . GLY A 1 116 ? -19.548 -20.207 2.720 1.00 65.00 116 GLY A N 1
ATOM 853 C CA . GLY A 1 116 ? -19.576 -20.370 4.182 1.00 65.00 116 GLY A CA 1
ATOM 854 C C . GLY A 1 116 ? -18.912 -21.644 4.713 1.00 65.00 116 GLY A C 1
ATOM 855 O O . GLY A 1 116 ? -19.139 -21.991 5.862 1.00 65.00 116 GLY A O 1
ATOM 856 N N . CYS A 1 117 ? -18.098 -22.299 3.885 1.00 58.88 117 CYS A N 1
ATOM 857 C CA . CYS A 1 117 ? -17.329 -23.500 4.202 1.00 58.88 117 CYS A CA 1
ATOM 858 C C . CYS A 1 117 ? -16.469 -23.248 5.445 1.00 58.88 117 CYS A C 1
ATOM 860 O O . CYS A 1 117 ? -15.526 -22.451 5.384 1.00 58.88 117 CYS A O 1
ATOM 862 N N . THR A 1 118 ? -16.813 -23.875 6.563 1.00 57.44 118 THR A N 1
ATOM 863 C CA . THR A 1 118 ? -15.922 -23.994 7.718 1.00 57.44 118 THR A CA 1
ATOM 864 C C . THR A 1 118 ? -15.024 -25.200 7.479 1.00 57.44 118 THR A C 1
ATOM 866 O O . THR A 1 118 ? -15.475 -26.183 6.901 1.00 57.44 118 THR A O 1
ATOM 869 N N . ASP A 1 119 ? -13.761 -25.156 7.906 1.00 53.94 119 ASP A N 1
ATOM 870 C CA . ASP A 1 119 ? -12.805 -26.269 7.733 1.00 53.94 119 ASP A CA 1
ATOM 871 C C . ASP A 1 119 ? -13.206 -27.567 8.495 1.00 53.94 119 ASP A C 1
ATOM 873 O O . ASP A 1 119 ? -12.428 -28.515 8.542 1.00 53.94 119 ASP A O 1
ATOM 877 N N . ASP A 1 120 ? -14.427 -27.616 9.046 1.00 50.44 120 ASP A N 1
ATOM 878 C CA . ASP A 1 120 ? -15.032 -28.722 9.797 1.00 50.44 120 ASP A CA 1
ATOM 879 C C . ASP A 1 120 ? -16.078 -29.529 8.992 1.00 50.44 120 ASP A C 1
ATOM 881 O O . ASP A 1 120 ? -16.705 -30.436 9.541 1.00 50.44 120 ASP A O 1
ATOM 885 N N . ASP A 1 121 ? -16.292 -29.235 7.705 1.00 46.09 121 ASP A N 1
ATOM 886 C CA . ASP A 1 121 ? -17.215 -30.018 6.873 1.00 46.09 121 ASP A CA 1
ATOM 887 C C . ASP A 1 121 ? -16.527 -31.309 6.382 1.00 46.09 121 ASP A C 1
ATOM 889 O O . ASP A 1 121 ? -15.926 -31.358 5.304 1.00 46.09 121 ASP A O 1
ATOM 893 N N . GLU A 1 122 ? -16.596 -32.363 7.203 1.00 46.50 122 GLU A N 1
ATOM 894 C CA . GLU A 1 122 ? -16.364 -33.743 6.770 1.00 46.50 122 GLU A CA 1
ATOM 895 C C . GLU A 1 122 ? -17.293 -34.083 5.588 1.00 46.50 122 GLU A C 1
ATOM 897 O O . GLU A 1 122 ? -18.473 -33.732 5.562 1.00 46.50 122 GLU A O 1
ATOM 902 N N . GLU A 1 123 ? -16.721 -34.738 4.577 1.00 44.91 123 GLU A N 1
ATOM 903 C CA . GLU A 1 123 ? -17.373 -35.098 3.320 1.00 44.91 123 GLU A CA 1
ATOM 904 C C . GLU A 1 123 ? -18.593 -36.008 3.555 1.00 44.91 123 GLU A C 1
ATOM 906 O O . GLU A 1 123 ? -18.444 -37.206 3.785 1.00 44.91 123 GLU A O 1
ATOM 911 N N . GLU A 1 124 ? -19.809 -35.476 3.412 1.00 36.72 124 GLU A N 1
ATOM 912 C CA . GLU A 1 124 ? -20.979 -36.298 3.091 1.00 36.72 124 GLU A CA 1
ATOM 913 C C . GLU A 1 124 ? -21.370 -36.094 1.622 1.00 36.72 124 GLU A C 1
ATOM 915 O O . GLU A 1 124 ? -21.873 -35.048 1.203 1.00 36.72 124 GLU A O 1
ATOM 920 N N . GLU A 1 125 ? -21.102 -37.128 0.821 1.00 38.09 125 GLU A N 1
ATOM 921 C CA . GLU A 1 125 ? -21.562 -37.249 -0.557 1.00 38.09 125 GLU A CA 1
ATOM 922 C C . GLU A 1 125 ? -23.093 -37.381 -0.597 1.00 38.09 125 GLU A C 1
ATOM 924 O O . GLU A 1 125 ? -23.673 -38.344 -0.095 1.00 38.09 125 GLU A O 1
ATOM 929 N N . GLY A 1 126 ? -23.757 -36.429 -1.254 1.00 34.81 126 GLY A N 1
ATOM 930 C CA . GLY A 1 126 ? -25.187 -36.488 -1.549 1.00 34.81 126 GLY A CA 1
ATOM 931 C C . GLY A 1 126 ? -25.488 -35.918 -2.931 1.00 34.81 126 GLY A C 1
ATOM 932 O O . GLY A 1 126 ? -25.397 -34.713 -3.156 1.00 34.81 126 GLY A O 1
ATOM 933 N N . GLU A 1 127 ? -25.835 -36.795 -3.872 1.00 37.81 127 GLU A N 1
ATOM 934 C CA . GLU A 1 127 ? -26.183 -36.451 -5.251 1.00 37.81 127 GLU A CA 1
ATOM 935 C C . GLU A 1 127 ? -27.565 -35.775 -5.404 1.00 37.81 127 GLU A C 1
ATOM 937 O O . GLU A 1 127 ? -28.532 -36.104 -4.719 1.00 37.81 127 GLU A O 1
ATOM 942 N N . ASN A 1 128 ? -27.649 -34.969 -6.472 1.00 35.50 128 ASN A N 1
ATOM 943 C CA . ASN A 1 128 ? -28.815 -34.553 -7.270 1.00 35.50 128 ASN A CA 1
ATOM 944 C C . ASN A 1 128 ? -29.705 -33.369 -6.842 1.00 35.50 128 ASN A C 1
ATOM 946 O O . ASN A 1 128 ? -30.382 -33.373 -5.822 1.00 35.50 128 ASN A O 1
ATOM 950 N N . GLY A 1 129 ? -29.872 -32.437 -7.797 1.00 35.94 129 GLY A N 1
ATOM 951 C CA . GLY A 1 129 ? -31.042 -31.557 -7.881 1.00 35.94 129 GLY A CA 1
ATOM 952 C C . GLY A 1 129 ? -30.831 -30.305 -8.734 1.00 35.94 129 GLY A C 1
ATOM 953 O O . GLY A 1 129 ? -30.399 -29.277 -8.230 1.00 35.94 129 GLY A O 1
ATOM 954 N N . GLY A 1 130 ? -31.142 -30.378 -10.032 1.00 41.22 130 GLY A N 1
ATOM 955 C CA . GLY A 1 130 ? -31.062 -29.247 -10.964 1.00 41.22 130 GLY A CA 1
ATOM 956 C C . GLY A 1 130 ? -32.092 -28.134 -10.718 1.00 41.22 130 GLY A C 1
ATOM 957 O O . GLY A 1 130 ? -33.175 -28.371 -10.191 1.00 41.22 130 GLY A O 1
ATOM 958 N N . GLY A 1 131 ? -31.776 -26.916 -11.175 1.00 35.25 131 GLY A N 1
ATOM 959 C CA . GLY A 1 131 ? -32.699 -25.781 -11.116 1.00 35.25 131 GLY A CA 1
ATOM 960 C C . GLY A 1 131 ? -32.220 -24.530 -11.857 1.00 35.25 131 GLY A C 1
ATOM 961 O O . GLY A 1 131 ? -31.373 -23.798 -11.369 1.00 35.25 131 GLY A O 1
ATOM 962 N N . THR A 1 132 ? -32.796 -24.332 -13.045 1.00 33.78 132 THR A N 1
ATOM 963 C CA . THR A 1 132 ? -33.205 -23.081 -13.718 1.00 33.78 132 THR A CA 1
ATOM 964 C C . THR A 1 132 ? -32.330 -21.820 -13.626 1.00 33.78 132 THR A C 1
ATOM 966 O O . THR A 1 132 ? -32.213 -21.166 -12.598 1.00 33.78 132 THR A O 1
ATOM 969 N N . ARG A 1 133 ? -31.854 -21.383 -14.802 1.00 50.12 133 ARG A N 1
ATOM 970 C CA . ARG A 1 133 ? -31.260 -20.062 -15.051 1.00 50.12 133 ARG A CA 1
ATOM 971 C C . ARG A 1 133 ? -32.329 -18.965 -14.990 1.00 50.12 133 ARG A C 1
ATOM 973 O O . ARG A 1 133 ? -33.061 -18.779 -15.961 1.00 50.12 133 ARG A O 1
ATOM 980 N N . THR A 1 134 ? -32.372 -18.202 -13.904 1.00 36.41 134 THR A N 1
ATOM 981 C CA . THR A 1 134 ? -32.936 -16.847 -13.914 1.00 36.41 134 THR A CA 1
ATOM 982 C C . THR A 1 134 ? -31.799 -15.852 -14.101 1.00 36.41 134 THR A C 1
ATOM 984 O O . THR A 1 134 ? -30.784 -15.884 -13.410 1.00 36.41 134 THR A O 1
ATOM 987 N N . GLY A 1 135 ? -31.924 -15.020 -15.136 1.00 51.62 135 GLY A N 1
ATOM 988 C CA . GLY A 1 135 ? -31.022 -13.905 -15.377 1.00 51.62 135 GLY A CA 1
ATOM 989 C C . GLY A 1 135 ? -31.268 -12.834 -14.328 1.00 51.62 135 GLY A C 1
ATOM 990 O O . GLY A 1 135 ? -32.110 -11.965 -14.528 1.00 51.62 135 GLY A O 1
ATOM 991 N N . ASP A 1 136 ? -30.532 -12.915 -13.227 1.00 38.16 136 ASP A N 1
ATOM 992 C CA . ASP A 1 136 ? -30.529 -11.899 -12.190 1.00 38.16 136 ASP A CA 1
ATOM 993 C C . ASP A 1 136 ? -29.365 -10.939 -12.421 1.00 38.16 136 ASP A C 1
ATOM 995 O O . ASP A 1 136 ? -28.200 -11.322 -12.544 1.00 38.16 136 ASP A O 1
ATOM 999 N N . VAL A 1 137 ? -29.710 -9.655 -12.513 1.00 46.47 137 VAL A N 1
ATOM 1000 C CA . VAL A 1 137 ? -28.766 -8.541 -12.482 1.00 46.47 137 VAL A CA 1
ATOM 1001 C C . VAL A 1 137 ? -27.895 -8.725 -11.245 1.00 46.47 137 VAL A C 1
ATOM 1003 O O . VAL A 1 137 ? -28.373 -8.569 -10.121 1.00 46.47 137 VAL A O 1
ATOM 1006 N N . VAL A 1 138 ? -26.625 -9.076 -11.460 1.00 41.62 138 VAL A N 1
ATOM 1007 C CA . VAL A 1 138 ? -25.625 -9.251 -10.407 1.00 41.62 138 VAL A CA 1
ATOM 1008 C C . VAL A 1 138 ? -25.465 -7.911 -9.693 1.00 41.62 138 VAL A C 1
ATOM 1010 O O . VAL A 1 138 ? -24.664 -7.062 -10.079 1.00 41.62 138 VAL A O 1
ATOM 1013 N N . LYS A 1 139 ? -26.235 -7.699 -8.622 1.00 41.44 139 LYS A N 1
ATOM 1014 C CA . LYS A 1 139 ? -25.805 -6.827 -7.534 1.00 41.44 139 LYS A CA 1
ATOM 1015 C C . LYS A 1 139 ? -24.598 -7.529 -6.940 1.00 41.44 139 LYS A C 1
ATOM 1017 O O . LYS A 1 139 ? -24.750 -8.396 -6.087 1.00 41.44 139 LYS A O 1
ATOM 1022 N N . SER A 1 140 ? -23.424 -7.214 -7.480 1.00 46.66 140 SER A N 1
ATOM 1023 C CA . SER A 1 140 ? -22.150 -7.684 -6.956 1.00 46.66 140 SER A CA 1
ATOM 1024 C C . SER A 1 140 ? -22.082 -7.208 -5.511 1.00 46.66 140 SER A C 1
ATOM 1026 O O . SER A 1 140 ? -21.854 -6.025 -5.252 1.00 46.66 140 SER A O 1
ATOM 1028 N N . ALA A 1 141 ? -22.414 -8.089 -4.567 1.00 58.12 141 ALA A N 1
ATOM 1029 C CA . ALA A 1 141 ? -22.136 -7.839 -3.169 1.00 58.12 141 ALA A CA 1
ATOM 1030 C C . ALA A 1 141 ? -20.623 -7.627 -3.095 1.00 58.12 141 ALA A C 1
ATOM 1032 O O . ALA A 1 141 ? -19.864 -8.491 -3.536 1.00 58.12 141 ALA A O 1
ATOM 1033 N N . ALA A 1 142 ? -20.202 -6.442 -2.649 1.00 66.69 142 ALA A N 1
ATOM 1034 C CA . ALA A 1 142 ? -18.792 -6.090 -2.601 1.00 66.69 142 ALA A CA 1
ATOM 1035 C C . ALA A 1 142 ? -18.046 -7.173 -1.811 1.00 66.69 142 ALA A C 1
ATOM 1037 O O . ALA A 1 142 ? -18.332 -7.399 -0.634 1.00 66.69 142 ALA A O 1
ATOM 1038 N N . ARG A 1 143 ? -17.145 -7.889 -2.491 1.00 86.44 143 ARG A N 1
ATOM 1039 C CA . ARG A 1 143 ? -16.326 -8.929 -1.872 1.00 86.44 143 ARG A CA 1
ATOM 1040 C C . ARG A 1 143 ? -15.384 -8.240 -0.886 1.00 86.44 143 ARG A C 1
ATOM 1042 O O . ARG A 1 143 ? -14.633 -7.349 -1.280 1.00 86.44 143 ARG A O 1
ATOM 1049 N N . SER A 1 144 ? -15.422 -8.655 0.377 1.00 92.88 144 SER A N 1
ATOM 1050 C CA . SER A 1 144 ? -14.541 -8.154 1.432 1.00 92.88 144 SER A CA 1
ATOM 1051 C C . SER A 1 144 ? -13.679 -9.272 2.017 1.00 92.88 144 SER A C 1
ATOM 1053 O O . SER A 1 144 ? -14.024 -10.452 1.934 1.00 92.88 144 SER A O 1
ATOM 1055 N N . GLY A 1 145 ? -12.536 -8.899 2.587 1.00 94.25 145 GLY A N 1
ATOM 1056 C CA . GLY A 1 145 ? -11.639 -9.809 3.297 1.00 94.25 145 GLY A CA 1
ATOM 1057 C C . GLY A 1 145 ? -11.138 -9.202 4.599 1.00 94.25 145 GLY A C 1
ATOM 1058 O O . GLY A 1 145 ? -11.260 -7.998 4.829 1.00 94.25 145 GLY A O 1
ATOM 1059 N N . THR A 1 146 ? -10.566 -10.042 5.452 1.00 96.25 146 THR A N 1
ATOM 1060 C CA . THR A 1 146 ? -9.997 -9.643 6.740 1.00 96.25 146 THR A CA 1
ATOM 1061 C C . THR A 1 146 ? -8.488 -9.495 6.600 1.00 96.25 146 THR A C 1
ATOM 1063 O O . THR A 1 146 ? -7.794 -10.473 6.343 1.00 96.25 146 THR A O 1
ATOM 1066 N N . LEU A 1 147 ? -7.976 -8.279 6.781 1.00 96.75 147 LEU A N 1
ATOM 1067 C CA . LEU A 1 147 ? -6.550 -7.996 6.900 1.00 96.75 147 LEU A CA 1
ATOM 1068 C C . LEU A 1 147 ? -6.113 -8.238 8.349 1.00 96.75 147 LEU A C 1
ATOM 1070 O O . LEU A 1 147 ? -6.574 -7.541 9.258 1.00 96.75 147 LEU A O 1
ATOM 1074 N N . LEU A 1 148 ? -5.237 -9.220 8.552 1.00 94.94 148 LEU A N 1
ATOM 1075 C CA . LEU A 1 148 ? -4.767 -9.622 9.881 1.00 94.94 148 LEU A CA 1
ATOM 1076 C C . LEU A 1 148 ? -3.668 -8.714 10.440 1.00 94.94 148 LEU A C 1
ATOM 1078 O O . LEU A 1 148 ? -3.622 -8.493 11.646 1.00 94.94 148 LEU A O 1
ATOM 1082 N N . ASP A 1 149 ? -2.802 -8.182 9.574 1.00 94.00 149 ASP A N 1
ATOM 1083 C CA . ASP A 1 149 ? -1.671 -7.341 9.971 1.00 94.00 149 ASP A CA 1
ATOM 1084 C C . ASP A 1 149 ? -1.920 -5.872 9.602 1.00 94.00 149 ASP A C 1
ATOM 1086 O O . ASP A 1 149 ? -1.614 -5.409 8.497 1.00 94.00 149 ASP A O 1
ATOM 1090 N N . LEU A 1 150 ? -2.498 -5.121 10.544 1.00 94.44 150 LEU A N 1
ATOM 1091 C CA . LEU A 1 150 ? -2.727 -3.684 10.381 1.00 94.44 150 LEU A CA 1
ATOM 1092 C C . LEU A 1 150 ? -1.434 -2.858 10.418 1.00 94.44 150 LEU A C 1
ATOM 1094 O O . LEU A 1 150 ? -1.439 -1.741 9.904 1.00 94.44 150 LEU A O 1
ATOM 1098 N N . HIS A 1 151 ? -0.314 -3.387 10.927 1.00 93.50 151 HIS A N 1
ATOM 1099 C CA . HIS A 1 151 ? 0.956 -2.653 10.934 1.00 93.50 151 HIS A CA 1
ATOM 1100 C C . HIS A 1 151 ? 1.500 -2.415 9.522 1.00 93.50 151 HIS A C 1
ATOM 1102 O O . HIS A 1 151 ? 2.262 -1.472 9.303 1.00 93.50 151 HIS A O 1
ATOM 1108 N N . LEU A 1 152 ? 1.054 -3.197 8.531 1.00 95.19 152 LEU A N 1
ATOM 1109 C CA . LEU A 1 152 ? 1.319 -2.930 7.113 1.00 95.19 152 LEU A CA 1
ATOM 1110 C C . LEU A 1 152 ? 0.749 -1.581 6.646 1.00 95.19 152 LEU A C 1
ATOM 1112 O O . LEU A 1 152 ? 1.193 -1.046 5.627 1.00 95.19 152 LEU A O 1
ATOM 1116 N N . LEU A 1 153 ? -0.232 -1.035 7.370 1.00 96.56 153 LEU A N 1
ATOM 1117 C CA . LEU A 1 153 ? -0.877 0.244 7.087 1.00 96.56 153 LEU A CA 1
ATOM 1118 C C . LEU A 1 153 ? -0.240 1.416 7.847 1.00 96.56 153 LEU A C 1
ATOM 1120 O O . LEU A 1 153 ? -0.652 2.555 7.627 1.00 96.56 153 LEU A O 1
ATOM 1124 N N . ASP A 1 154 ? 0.760 1.172 8.697 1.00 96.38 154 ASP A N 1
ATOM 1125 C CA . ASP A 1 154 ? 1.466 2.202 9.458 1.00 96.38 154 ASP A CA 1
ATOM 1126 C C . ASP A 1 154 ? 2.816 2.558 8.835 1.00 96.38 154 ASP A C 1
ATOM 1128 O O . ASP A 1 154 ? 3.489 1.764 8.175 1.00 96.38 154 ASP A O 1
ATOM 1132 N N . CYS A 1 155 ? 3.243 3.801 9.046 1.00 97.12 155 CYS A N 1
ATOM 1133 C CA . CYS A 1 155 ? 4.591 4.210 8.698 1.00 97.12 155 CYS A CA 1
ATOM 1134 C C . CYS A 1 155 ? 5.573 3.622 9.725 1.00 97.12 155 CYS A C 1
ATOM 1136 O O . CYS A 1 155 ? 5.494 4.005 10.891 1.00 97.12 155 CYS A O 1
ATOM 1138 N N . PRO A 1 156 ? 6.576 2.816 9.327 1.00 95.25 156 PRO A N 1
ATOM 1139 C CA . PRO A 1 156 ? 7.519 2.199 10.269 1.00 95.25 156 PRO A CA 1
ATOM 1140 C C . PRO A 1 156 ? 8.462 3.201 10.959 1.00 95.25 156 PRO A C 1
ATOM 1142 O O . PRO A 1 156 ? 9.297 2.812 11.766 1.00 95.25 156 PRO A O 1
ATOM 1145 N N . VAL A 1 157 ? 8.377 4.487 10.606 1.00 96.00 157 VAL A N 1
ATOM 1146 C CA . VAL A 1 157 ? 9.252 5.552 11.114 1.00 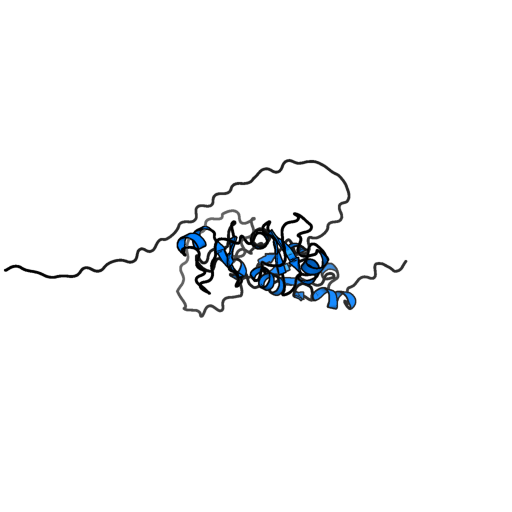96.00 157 VAL A CA 1
ATOM 1147 C C . VAL A 1 157 ? 8.567 6.369 12.202 1.00 96.00 157 VAL A C 1
ATOM 1149 O O . VAL A 1 157 ? 9.171 6.650 13.229 1.00 96.00 157 VAL A O 1
ATOM 1152 N N . CYS A 1 158 ? 7.324 6.791 11.961 1.00 96.69 158 CYS A N 1
ATOM 1153 C CA . CYS A 1 158 ? 6.569 7.627 12.897 1.00 96.69 158 CYS A CA 1
ATOM 1154 C C . CYS A 1 158 ? 5.408 6.894 13.568 1.00 96.69 158 CYS A C 1
ATOM 1156 O O . CYS A 1 158 ? 4.710 7.509 14.367 1.00 96.69 158 CYS A O 1
ATOM 1158 N N . SER A 1 159 ? 5.174 5.628 13.212 1.00 94.75 159 SER A N 1
ATOM 1159 C CA . SER A 1 159 ? 4.083 4.781 13.711 1.00 94.75 159 SER A CA 1
ATOM 1160 C C . SER A 1 159 ? 2.679 5.360 13.515 1.00 94.75 159 SER A C 1
ATOM 1162 O O . SER A 1 159 ? 1.716 4.875 14.097 1.00 94.75 159 SER A O 1
ATOM 1164 N N . ASN A 1 160 ? 2.546 6.399 12.688 1.00 94.81 160 ASN A N 1
ATOM 1165 C CA . ASN A 1 160 ? 1.255 6.932 12.287 1.00 94.81 160 ASN A CA 1
ATOM 1166 C C . ASN A 1 160 ? 0.722 6.133 11.101 1.00 94.81 160 ASN A C 1
ATOM 1168 O O . ASN A 1 160 ? 1.499 5.754 10.215 1.00 94.81 160 ASN A O 1
ATOM 1172 N N . ALA A 1 161 ? -0.604 6.008 11.032 1.00 94.56 161 ALA A N 1
ATOM 1173 C CA . ALA A 1 161 ? -1.294 5.489 9.863 1.00 94.56 161 ALA A CA 1
ATOM 1174 C C . ALA A 1 161 ? -0.779 6.164 8.584 1.00 94.56 161 ALA A C 1
ATOM 1176 O O . ALA A 1 161 ? -0.647 7.394 8.496 1.00 94.56 161 ALA A O 1
ATOM 1177 N N . LEU A 1 162 ? -0.474 5.349 7.579 1.00 96.31 162 LEU A N 1
ATOM 1178 C CA . LEU A 1 162 ? -0.125 5.832 6.255 1.00 96.31 162 LEU A CA 1
ATOM 1179 C C . LEU A 1 162 ? -1.301 6.617 5.669 1.00 96.31 162 LEU A C 1
ATOM 1181 O O . LEU A 1 162 ? -2.465 6.433 6.011 1.00 96.31 162 LEU A O 1
ATOM 1185 N N . THR A 1 163 ? -0.986 7.541 4.771 1.00 91.06 163 THR A N 1
ATOM 1186 C CA . THR A 1 163 ? -1.986 8.412 4.145 1.00 91.06 163 THR A CA 1
ATOM 1187 C C . THR A 1 163 ? -1.780 8.432 2.636 1.00 91.06 163 THR A C 1
ATOM 1189 O O . THR A 1 163 ? -1.233 7.502 2.059 1.00 91.06 163 THR A O 1
ATOM 1192 N N . SER A 1 164 ? -2.216 9.484 1.950 1.00 89.19 164 SER A N 1
ATOM 1193 C CA . SER A 1 164 ? -2.193 9.572 0.493 1.00 89.19 164 SER A CA 1
ATOM 1194 C C . SER A 1 164 ? -0.812 9.760 -0.135 1.00 89.19 164 SER A C 1
ATOM 1196 O O . SER A 1 164 ? -0.772 10.030 -1.323 1.00 89.19 164 SER A O 1
ATOM 1198 N N . SER A 1 165 ? 0.292 9.727 0.606 1.00 94.75 165 SER A N 1
ATOM 1199 C CA . SER A 1 165 ? 1.632 9.924 0.038 1.00 94.75 165 SER A CA 1
ATOM 1200 C C . SER A 1 165 ? 2.591 8.905 0.639 1.00 94.75 165 SER A C 1
ATOM 1202 O O . SER A 1 165 ? 3.282 9.196 1.622 1.00 94.75 165 SER A O 1
ATOM 1204 N N . ILE A 1 166 ? 2.581 7.702 0.061 1.00 97.62 166 ILE A N 1
ATOM 1205 C CA . ILE A 1 166 ? 3.361 6.541 0.512 1.00 97.62 166 ILE A CA 1
ATOM 1206 C C . ILE A 1 166 ? 4.485 6.301 -0.486 1.00 97.62 166 ILE A C 1
ATOM 1208 O O . ILE A 1 166 ? 4.242 6.175 -1.685 1.00 97.62 166 ILE A O 1
ATOM 1212 N N . PHE A 1 167 ? 5.715 6.208 -0.000 1.00 97.06 167 PHE A N 1
ATOM 1213 C CA . PHE A 1 167 ? 6.896 5.995 -0.830 1.00 97.06 167 PHE A CA 1
ATOM 1214 C C . PHE A 1 167 ? 7.564 4.680 -0.490 1.00 97.06 167 PHE A C 1
ATOM 1216 O O . PHE A 1 167 ? 7.580 4.293 0.671 1.00 97.06 167 PHE A O 1
ATOM 1223 N N . GLN A 1 168 ? 8.134 4.028 -1.498 1.00 95.56 168 GLN A N 1
ATOM 1224 C CA . GLN A 1 168 ? 8.836 2.757 -1.380 1.00 95.56 168 GLN A CA 1
ATOM 1225 C C . GLN A 1 168 ? 10.297 2.926 -1.820 1.00 95.56 168 GLN A C 1
ATOM 1227 O O . GLN A 1 168 ? 10.568 3.586 -2.825 1.00 95.56 168 GLN A O 1
ATOM 1232 N N . CYS A 1 169 ? 11.246 2.331 -1.096 1.00 95.62 169 CYS A N 1
ATOM 1233 C CA . CYS A 1 169 ? 12.619 2.175 -1.588 1.00 95.62 169 CYS A CA 1
ATOM 1234 C C . CYS A 1 169 ? 12.752 0.934 -2.492 1.00 95.62 169 CYS A C 1
ATOM 1236 O O . CYS A 1 169 ? 11.854 0.088 -2.542 1.00 95.62 169 CYS A O 1
ATOM 1238 N N . ASP A 1 170 ? 13.898 0.766 -3.155 1.00 91.88 170 ASP A N 1
ATOM 1239 C CA . ASP A 1 170 ? 14.141 -0.387 -4.044 1.00 91.88 170 ASP A CA 1
ATOM 1240 C C . ASP A 1 170 ? 14.088 -1.741 -3.308 1.00 91.88 170 ASP A C 1
ATOM 1242 O O . ASP A 1 170 ? 13.742 -2.771 -3.888 1.00 91.88 170 ASP A O 1
ATOM 1246 N N . ASN A 1 171 ? 14.344 -1.745 -1.994 1.00 92.50 171 ASN A N 1
ATOM 1247 C CA . ASN A 1 171 ? 14.210 -2.939 -1.160 1.00 92.50 171 ASN A CA 1
ATOM 1248 C C . ASN A 1 171 ? 12.783 -3.212 -0.672 1.00 92.50 171 ASN A C 1
ATOM 1250 O O . ASN A 1 171 ? 12.568 -4.263 -0.070 1.00 92.50 171 ASN A O 1
ATOM 1254 N N . GLY A 1 172 ? 11.810 -2.347 -0.965 1.00 91.50 172 GLY A N 1
ATOM 1255 C CA . GLY A 1 172 ? 10.404 -2.560 -0.619 1.00 91.50 172 GLY A CA 1
ATOM 1256 C C . GLY A 1 172 ? 9.945 -1.940 0.700 1.00 91.50 172 GLY A C 1
ATOM 1257 O O . GLY A 1 172 ? 8.766 -2.045 1.022 1.00 91.50 172 GLY A O 1
ATOM 1258 N N . HIS A 1 173 ? 10.832 -1.286 1.454 1.00 95.38 173 HIS A N 1
ATOM 1259 C CA . HIS A 1 173 ? 10.446 -0.570 2.671 1.00 95.38 173 HIS A CA 1
ATOM 1260 C C . HIS A 1 173 ? 9.655 0.687 2.327 1.00 95.38 173 HIS A C 1
ATOM 1262 O O . HIS A 1 173 ? 10.018 1.402 1.389 1.00 95.38 173 HIS A O 1
ATOM 1268 N N . ILE A 1 174 ? 8.614 0.962 3.111 1.00 96.62 174 ILE A N 1
ATOM 1269 C CA . ILE A 1 174 ? 7.721 2.099 2.903 1.00 96.62 174 ILE A CA 1
ATOM 1270 C C . ILE A 1 174 ? 7.931 3.198 3.946 1.00 96.62 174 ILE A C 1
ATOM 1272 O O . ILE A 1 174 ? 8.367 2.931 5.063 1.00 96.62 174 ILE A O 1
ATOM 1276 N N . ALA A 1 175 ? 7.596 4.434 3.590 1.00 97.69 175 ALA A N 1
ATOM 1277 C CA . ALA A 1 175 ? 7.492 5.555 4.518 1.00 97.69 175 ALA A CA 1
ATOM 1278 C C . ALA A 1 175 ? 6.488 6.594 3.999 1.00 97.69 175 ALA A C 1
ATOM 1280 O O . ALA A 1 175 ? 6.247 6.700 2.793 1.00 97.69 175 ALA A O 1
ATOM 1281 N N . CYS A 1 176 ? 5.918 7.394 4.900 1.00 97.81 176 CYS A N 1
ATOM 1282 C CA . CYS A 1 176 ? 5.115 8.549 4.508 1.00 97.81 176 CYS A CA 1
ATOM 1283 C C . CYS A 1 176 ? 5.998 9.711 4.013 1.00 97.81 176 CYS A C 1
ATOM 1285 O O . CYS A 1 176 ? 7.205 9.761 4.269 1.00 97.81 176 CYS A O 1
ATOM 1287 N N . SER A 1 177 ? 5.385 10.663 3.306 1.00 96.81 177 SER A N 1
ATOM 1288 C CA . SER A 1 177 ? 6.084 11.815 2.717 1.00 96.81 177 SER A CA 1
ATOM 1289 C C . SER A 1 177 ? 6.919 12.618 3.714 1.00 96.81 177 SER A C 1
ATOM 1291 O O . SER A 1 177 ? 8.051 12.972 3.398 1.00 96.81 177 SER A O 1
ATOM 1293 N N . SER A 1 178 ? 6.375 12.917 4.897 1.00 97.25 178 SER A N 1
ATOM 1294 C CA . SER A 1 178 ? 7.093 13.689 5.917 1.00 97.25 178 SER A CA 1
ATOM 1295 C C . SER A 1 178 ? 8.310 12.921 6.420 1.00 97.25 178 SER A C 1
ATOM 1297 O O . SER A 1 178 ? 9.408 13.463 6.433 1.00 97.25 178 SER A O 1
ATOM 1299 N N . CYS A 1 179 ? 8.163 11.626 6.711 1.00 98.00 179 CYS A N 1
ATOM 1300 C CA . CYS A 1 179 ? 9.285 10.789 7.128 1.00 98.00 179 CYS A CA 1
ATOM 1301 C C . CYS A 1 179 ? 10.366 10.662 6.048 1.00 98.00 179 CYS A C 1
ATOM 1303 O O . CYS A 1 179 ? 11.544 10.618 6.385 1.00 98.00 179 CYS A O 1
ATOM 1305 N N . CYS A 1 180 ? 10.013 10.653 4.758 1.00 97.38 180 CYS A N 1
ATOM 1306 C CA . CYS A 1 180 ? 11.020 10.682 3.691 1.00 97.38 180 CYS A CA 1
ATOM 1307 C C . CYS A 1 180 ? 11.903 11.937 3.774 1.00 97.38 180 CYS A C 1
ATOM 1309 O O . CYS A 1 180 ? 13.116 11.834 3.602 1.00 97.38 180 CYS A O 1
ATOM 1311 N N . ILE A 1 181 ? 11.311 13.098 4.073 1.00 97.00 181 ILE A N 1
ATOM 1312 C CA . ILE A 1 181 ? 12.029 14.371 4.228 1.00 97.00 181 ILE A CA 1
ATOM 1313 C C . ILE A 1 181 ? 12.906 14.342 5.485 1.00 97.00 181 ILE A C 1
ATOM 1315 O O . ILE A 1 181 ? 14.105 14.605 5.390 1.00 97.00 181 ILE A O 1
ATOM 1319 N N . GLU A 1 182 ? 12.340 13.957 6.633 1.00 96.75 182 GLU A N 1
ATOM 1320 C CA . GLU A 1 182 ? 13.057 13.891 7.918 1.00 96.75 182 GLU A CA 1
ATOM 1321 C C . GLU A 1 182 ? 14.284 12.970 7.851 1.00 96.75 182 GLU A C 1
ATOM 1323 O O . GLU A 1 182 ? 15.361 13.287 8.356 1.00 96.75 182 GLU A O 1
ATOM 1328 N N . MET A 1 183 ? 14.163 11.849 7.137 1.00 96.06 183 MET A N 1
ATOM 1329 C CA . MET A 1 183 ? 15.252 10.888 6.937 1.00 96.06 183 MET A CA 1
ATOM 1330 C C . MET A 1 183 ? 16.173 11.243 5.759 1.00 96.06 183 MET A C 1
ATOM 1332 O O . MET A 1 183 ? 16.980 10.417 5.329 1.00 96.06 183 MET A O 1
ATOM 1336 N N . ARG A 1 184 ? 16.065 12.460 5.209 1.00 97.50 184 ARG A N 1
ATOM 1337 C CA . ARG A 1 184 ? 16.863 12.958 4.076 1.00 97.50 184 ARG A CA 1
ATOM 1338 C C . ARG A 1 184 ? 16.864 12.003 2.877 1.00 97.50 184 ARG A C 1
ATOM 1340 O O . ARG A 1 184 ? 17.908 11.767 2.268 1.00 97.50 184 ARG A O 1
ATOM 1347 N N . TYR A 1 185 ? 15.698 11.444 2.557 1.00 97.81 185 TYR A N 1
ATOM 1348 C CA . TYR A 1 185 ? 15.475 10.537 1.427 1.00 97.81 185 TYR A CA 1
ATOM 1349 C C . TYR A 1 185 ? 16.334 9.264 1.461 1.00 97.81 185 TYR A C 1
ATOM 1351 O O . TYR A 1 185 ? 16.596 8.652 0.425 1.00 97.81 185 TYR A O 1
ATOM 1359 N N . LYS A 1 186 ? 16.747 8.827 2.659 1.00 98.06 186 LYS A N 1
ATOM 1360 C CA . LYS A 1 186 ? 17.430 7.550 2.890 1.00 98.06 186 LYS A CA 1
ATOM 1361 C C . LYS A 1 186 ? 16.558 6.639 3.741 1.00 98.06 186 LYS A C 1
ATOM 1363 O O . LYS A 1 186 ? 16.100 7.019 4.813 1.00 98.06 186 LYS A O 1
ATOM 1368 N N . CYS A 1 187 ? 16.327 5.422 3.262 1.00 97.12 187 CYS A N 1
ATOM 1369 C CA . CYS A 1 187 ? 15.580 4.417 4.003 1.00 97.12 187 CYS A CA 1
ATOM 1370 C C . CYS A 1 187 ? 16.321 4.062 5.307 1.00 97.12 187 CYS A C 1
ATOM 1372 O O . CYS A 1 187 ? 17.492 3.688 5.236 1.00 97.12 187 CYS A O 1
ATOM 1374 N N . PRO A 1 188 ? 15.666 4.095 6.479 1.00 95.06 188 PRO A N 1
ATOM 1375 C CA . PRO A 1 188 ? 16.333 3.836 7.755 1.00 95.06 188 PRO A CA 1
ATOM 1376 C C . PRO A 1 188 ? 16.673 2.351 7.939 1.00 95.06 188 PRO A C 1
ATOM 1378 O O . PRO A 1 188 ? 17.582 2.020 8.686 1.00 95.06 188 PRO A O 1
ATOM 1381 N N . LEU A 1 189 ? 15.973 1.460 7.224 1.00 94.06 189 LEU A N 1
ATOM 1382 C CA . LEU A 1 189 ? 16.130 0.007 7.339 1.00 94.06 189 LEU A CA 1
ATOM 1383 C C . LEU A 1 189 ? 17.227 -0.564 6.433 1.00 94.06 189 LEU A C 1
ATOM 1385 O O . LEU A 1 189 ? 17.786 -1.612 6.724 1.00 94.06 189 LEU A O 1
ATOM 1389 N N . CYS A 1 190 ? 17.522 0.087 5.303 1.00 96.69 190 CYS A N 1
ATOM 1390 C CA . CYS A 1 190 ? 18.481 -0.451 4.326 1.00 96.69 190 CYS A CA 1
ATOM 1391 C C . CYS A 1 190 ? 19.358 0.597 3.640 1.00 96.69 190 CYS A C 1
ATOM 1393 O O . CYS A 1 190 ? 20.113 0.259 2.734 1.00 96.69 190 CYS A O 1
ATOM 1395 N N . THR A 1 191 ? 19.257 1.869 4.029 1.00 96.25 191 THR A N 1
ATOM 1396 C CA . THR A 1 191 ? 20.029 3.015 3.508 1.00 96.25 191 THR A CA 1
ATOM 1397 C C . THR A 1 191 ? 19.807 3.382 2.035 1.00 96.25 191 THR A C 1
ATOM 1399 O O . THR A 1 191 ? 20.294 4.421 1.592 1.00 96.25 191 THR A O 1
ATOM 1402 N N . PHE A 1 192 ? 19.026 2.596 1.286 1.00 96.62 192 PHE A N 1
ATOM 1403 C CA . PHE A 1 192 ? 18.685 2.890 -0.109 1.00 96.62 192 PHE A CA 1
ATOM 1404 C C . PHE A 1 192 ? 17.844 4.168 -0.247 1.00 96.62 192 PHE A C 1
ATOM 1406 O O . PHE A 1 192 ? 17.098 4.506 0.681 1.00 96.62 192 PHE A O 1
ATOM 1413 N N . PRO A 1 193 ? 17.913 4.859 -1.403 1.00 97.38 193 PRO A N 1
ATOM 1414 C CA . PRO A 1 193 ? 17.074 6.020 -1.670 1.00 97.38 193 PRO A CA 1
ATOM 1415 C C . PRO A 1 193 ? 15.579 5.713 -1.499 1.00 97.38 193 PRO A C 1
ATOM 1417 O O . PRO A 1 193 ? 15.090 4.665 -1.923 1.00 97.38 193 PRO A O 1
ATOM 1420 N N . ILE A 1 194 ? 14.847 6.639 -0.882 1.00 97.50 194 ILE A N 1
ATOM 1421 C CA . ILE A 1 194 ? 13.387 6.590 -0.717 1.00 97.50 194 ILE A CA 1
ATOM 1422 C C . ILE A 1 194 ? 12.788 7.966 -1.019 1.00 97.50 194 ILE A C 1
ATOM 1424 O O . ILE A 1 194 ? 13.453 8.977 -0.833 1.00 97.50 194 ILE A O 1
ATOM 1428 N N . GLY A 1 195 ? 11.537 8.013 -1.480 1.00 95.31 195 GLY A N 1
ATOM 1429 C CA . GLY A 1 195 ? 10.829 9.263 -1.795 1.00 95.31 195 GLY A CA 1
ATOM 1430 C C . GLY A 1 195 ? 10.617 9.519 -3.289 1.00 95.31 195 GLY A C 1
ATOM 1431 O O . GLY A 1 195 ? 9.851 10.405 -3.648 1.00 95.31 195 GLY A O 1
ATOM 1432 N N . THR A 1 196 ? 11.234 8.721 -4.163 1.00 92.62 196 THR A N 1
ATOM 1433 C CA . THR A 1 196 ? 11.017 8.812 -5.618 1.00 92.62 196 THR A CA 1
ATOM 1434 C C . THR A 1 196 ? 9.828 7.964 -6.064 1.00 92.62 196 THR A C 1
ATOM 1436 O O . THR A 1 196 ? 8.946 8.442 -6.774 1.00 92.62 196 THR A O 1
ATOM 1439 N N . TYR A 1 197 ? 9.778 6.701 -5.631 1.00 92.81 197 TYR A N 1
ATOM 1440 C CA . TYR A 1 197 ? 8.761 5.750 -6.077 1.00 92.81 197 TYR A CA 1
ATOM 1441 C C . TYR A 1 197 ? 7.557 5.770 -5.146 1.00 92.81 197 TYR A C 1
ATOM 1443 O O . TYR A 1 197 ? 7.615 5.297 -4.010 1.00 92.81 197 TYR A O 1
ATOM 1451 N N . ARG A 1 198 ? 6.456 6.337 -5.635 1.00 95.56 198 ARG A N 1
ATOM 1452 C CA . ARG A 1 198 ? 5.204 6.460 -4.891 1.00 95.56 198 ARG A CA 1
ATOM 1453 C C . ARG A 1 198 ? 4.355 5.196 -5.047 1.00 95.56 198 ARG A C 1
ATOM 1455 O O . ARG A 1 198 ? 3.964 4.840 -6.155 1.00 95.56 198 ARG A O 1
ATOM 1462 N N . CYS A 1 199 ? 4.037 4.540 -3.937 1.00 95.88 199 CYS A N 1
ATOM 1463 C CA . CYS A 1 199 ? 3.235 3.320 -3.895 1.00 95.88 199 CYS A CA 1
ATOM 1464 C C . CYS A 1 199 ? 1.736 3.653 -3.880 1.00 95.88 199 CYS A C 1
ATOM 1466 O O . CYS A 1 199 ? 1.067 3.619 -2.847 1.00 95.88 199 CYS A O 1
ATOM 1468 N N . ARG A 1 200 ? 1.197 4.009 -5.047 1.00 96.31 200 ARG A N 1
ATOM 1469 C CA . ARG A 1 200 ? -0.201 4.451 -5.193 1.00 96.31 200 ARG A CA 1
ATOM 1470 C C . ARG A 1 200 ? -1.223 3.349 -4.924 1.00 96.31 200 ARG A C 1
ATOM 1472 O O . ARG A 1 200 ? -2.336 3.662 -4.515 1.00 96.31 200 ARG A O 1
ATOM 1479 N N . ILE A 1 201 ? -0.873 2.081 -5.148 1.00 95.62 201 ILE A N 1
ATOM 1480 C CA . ILE A 1 201 ? -1.767 0.976 -4.786 1.00 95.62 201 ILE A CA 1
ATOM 1481 C C . ILE A 1 201 ? -1.972 0.920 -3.271 1.00 95.62 201 ILE A C 1
ATOM 1483 O O . ILE A 1 201 ? -3.106 0.826 -2.812 1.00 95.62 201 ILE A O 1
ATOM 1487 N N . MET A 1 202 ? -0.905 1.112 -2.491 1.00 96.44 202 MET A N 1
ATOM 1488 C CA . MET A 1 202 ? -1.001 1.142 -1.034 1.00 96.44 202 MET A CA 1
ATOM 1489 C C . MET A 1 202 ? -1.864 2.313 -0.546 1.00 96.44 202 MET A C 1
ATOM 1491 O O . MET A 1 202 ? -2.624 2.175 0.406 1.00 96.44 202 MET A O 1
ATOM 1495 N N . GLU A 1 203 ? -1.831 3.453 -1.243 1.00 97.06 203 GLU A N 1
ATOM 1496 C CA . GLU A 1 203 ? -2.711 4.593 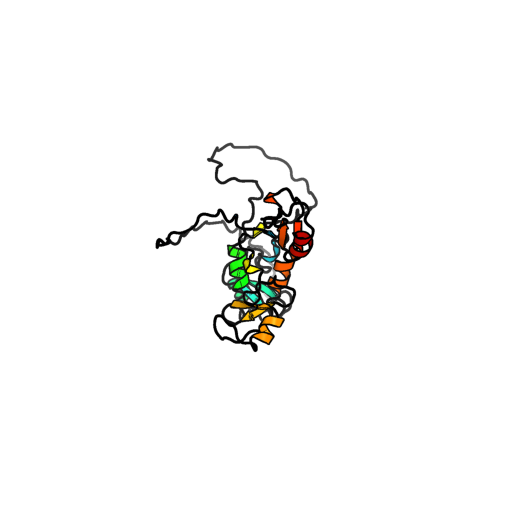-0.941 1.00 97.06 203 GLU A CA 1
ATOM 1497 C C . GLU A 1 203 ? -4.197 4.269 -1.135 1.00 97.06 203 GLU A C 1
ATOM 1499 O O . GLU A 1 203 ? -5.038 4.904 -0.496 1.00 97.06 203 GLU A O 1
ATOM 1504 N N . LYS A 1 204 ? -4.531 3.322 -2.023 1.00 96.06 204 LYS A N 1
ATOM 1505 C CA . LYS A 1 204 ? -5.897 2.806 -2.187 1.00 96.06 204 LYS A CA 1
ATOM 1506 C C . LYS A 1 204 ? -6.229 1.808 -1.083 1.00 96.06 204 LYS A C 1
ATOM 1508 O O . LYS A 1 204 ? -7.241 1.990 -0.418 1.00 96.06 204 LYS A O 1
ATOM 1513 N N . VAL A 1 205 ? -5.340 0.843 -0.826 1.00 96.44 205 VAL A N 1
ATOM 1514 C CA . VAL A 1 205 ? -5.516 -0.179 0.221 1.00 96.44 205 VAL A CA 1
ATOM 1515 C C . VAL A 1 205 ? -5.808 0.462 1.576 1.00 96.44 205 VAL A C 1
ATOM 1517 O O . VAL A 1 205 ? -6.819 0.142 2.186 1.00 96.44 205 VAL A O 1
ATOM 1520 N N . VAL A 1 206 ? -5.005 1.435 2.019 1.00 96.44 206 VAL A N 1
ATOM 1521 C CA . VAL A 1 206 ? -5.208 2.090 3.327 1.00 96.44 206 VAL A CA 1
ATOM 1522 C C . VAL A 1 206 ? -6.584 2.765 3.431 1.00 96.44 206 VAL A C 1
ATOM 1524 O O . VAL A 1 206 ? -7.206 2.757 4.490 1.00 96.44 206 VAL A O 1
ATOM 1527 N N . LYS A 1 207 ? -7.098 3.330 2.331 1.00 96.00 207 LYS A N 1
ATOM 1528 C CA . LYS A 1 207 ? -8.433 3.956 2.295 1.00 96.00 207 LYS A CA 1
ATOM 1529 C C . LYS A 1 207 ? -9.570 2.935 2.235 1.00 96.00 207 LYS A C 1
ATOM 1531 O O . LYS A 1 207 ? -10.696 3.287 2.577 1.00 96.00 207 LYS A O 1
ATOM 1536 N N . ALA A 1 208 ? -9.274 1.714 1.802 1.00 96.56 208 ALA A N 1
ATOM 1537 C CA . ALA A 1 208 ? -10.223 0.623 1.656 1.00 96.56 208 ALA A CA 1
ATOM 1538 C C . ALA A 1 208 ? -10.306 -0.285 2.900 1.00 96.56 208 ALA A C 1
ATOM 1540 O O . ALA A 1 208 ? -11.018 -1.288 2.880 1.00 96.56 208 ALA A O 1
ATOM 1541 N N . VAL A 1 209 ? -9.598 0.050 3.987 1.00 97.31 209 VAL A N 1
ATOM 1542 C CA . VAL A 1 209 ? -9.640 -0.705 5.246 1.00 97.31 209 VAL A CA 1
ATOM 1543 C C . VAL A 1 209 ? -10.520 -0.001 6.277 1.00 97.31 209 VAL A C 1
ATOM 1545 O O . VAL A 1 209 ? -10.334 1.179 6.592 1.00 97.31 209 VAL A O 1
ATOM 1548 N N . ILE A 1 210 ? -11.466 -0.758 6.830 1.00 97.00 210 ILE A N 1
ATOM 1549 C CA . ILE A 1 210 ? -12.324 -0.374 7.951 1.00 97.00 210 ILE A CA 1
ATOM 1550 C C . ILE A 1 210 ? -11.913 -1.186 9.179 1.00 97.00 210 ILE A C 1
ATOM 1552 O O . ILE A 1 210 ? -11.728 -2.395 9.097 1.00 97.00 210 ILE A O 1
ATOM 1556 N N . VAL A 1 211 ? -11.801 -0.532 10.329 1.00 96.31 211 VAL A N 1
ATOM 1557 C CA . VAL A 1 211 ? -11.468 -1.158 11.611 1.00 96.31 211 VAL A CA 1
ATOM 1558 C C . VAL A 1 211 ? -12.546 -0.871 12.655 1.00 96.31 211 VAL A C 1
ATOM 1560 O O . VAL A 1 211 ? -13.176 0.194 12.621 1.00 96.31 211 VAL A O 1
ATOM 1563 N N . PRO A 1 212 ? -12.774 -1.790 13.607 1.00 95.56 212 PRO A N 1
ATOM 1564 C CA . PRO A 1 212 ? -13.600 -1.499 14.768 1.00 95.56 212 PRO A CA 1
ATOM 1565 C C . PRO A 1 212 ? -12.918 -0.477 15.686 1.00 95.56 212 PRO A C 1
ATOM 1567 O O . PRO A 1 212 ? -11.697 -0.287 15.662 1.00 95.56 212 PRO A O 1
ATOM 1570 N N . CYS A 1 213 ? -13.716 0.181 16.527 1.00 94.44 213 CYS A N 1
ATOM 1571 C CA . CYS A 1 213 ? -13.208 0.989 17.630 1.00 94.44 213 CYS A CA 1
ATOM 1572 C C . CYS A 1 213 ? -12.243 0.157 18.504 1.00 94.44 213 CYS A C 1
ATOM 1574 O O . CYS A 1 213 ? -12.571 -0.986 18.825 1.00 94.44 213 CYS A O 1
ATOM 1576 N N . PRO A 1 214 ? -11.116 0.721 18.982 1.00 91.19 214 PRO A N 1
ATOM 1577 C CA . PRO A 1 214 ? -10.224 0.034 19.928 1.00 91.19 214 PRO A CA 1
ATOM 1578 C C . PRO A 1 214 ? -10.931 -0.482 21.197 1.00 91.19 214 PRO A C 1
ATOM 1580 O O . PRO A 1 214 ? -10.541 -1.493 21.775 1.00 91.19 214 PRO A O 1
ATOM 1583 N N . ASN A 1 215 ? -12.032 0.169 21.587 1.00 92.00 215 ASN A N 1
ATOM 1584 C CA . ASN A 1 215 ? -12.878 -0.209 22.721 1.00 92.00 215 ASN A CA 1
ATOM 1585 C C . ASN A 1 215 ? -14.040 -1.149 22.335 1.00 92.00 215 ASN A C 1
ATOM 1587 O O . ASN A 1 215 ? -15.021 -1.248 23.072 1.00 92.00 215 ASN A O 1
ATOM 1591 N N . ALA A 1 216 ? -13.977 -1.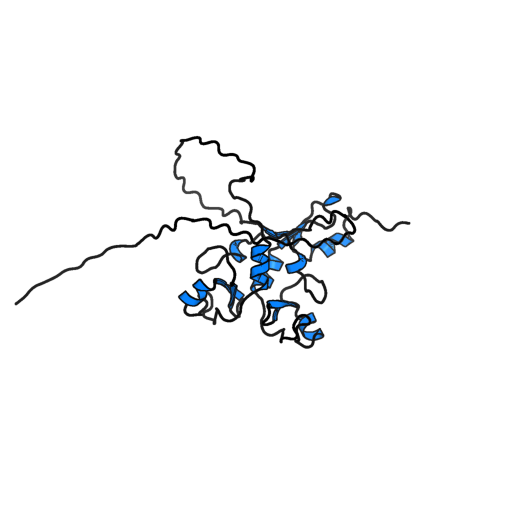836 21.187 1.00 92.06 216 ALA A N 1
ATOM 1592 C CA . ALA A 1 216 ? -15.032 -2.757 20.754 1.00 92.06 216 ALA A CA 1
ATOM 1593 C C . ALA A 1 216 ? -15.228 -3.933 21.715 1.00 92.06 216 ALA A C 1
ATOM 1595 O O . ALA A 1 216 ? -16.364 -4.284 22.027 1.00 92.06 216 ALA A O 1
ATOM 1596 N N . LYS A 1 217 ? -14.135 -4.447 22.293 1.00 90.31 217 LYS A N 1
ATOM 1597 C CA . LYS A 1 217 ? -14.174 -5.450 23.371 1.00 90.31 217 LYS A CA 1
ATOM 1598 C C . LYS A 1 217 ? -14.939 -4.995 24.620 1.00 90.31 217 LYS A C 1
ATOM 1600 O O . LYS A 1 217 ? -15.396 -5.828 25.390 1.00 90.31 217 LYS A O 1
ATOM 1605 N N . TYR A 1 218 ? -15.096 -3.686 24.810 1.00 90.81 218 TYR A N 1
ATOM 1606 C CA . TYR A 1 218 ? -15.850 -3.099 25.918 1.00 90.81 218 TYR A CA 1
ATOM 1607 C C . TYR A 1 218 ? -17.286 -2.716 25.526 1.00 90.81 218 TYR A C 1
ATOM 1609 O O . TYR A 1 218 ? -17.991 -2.111 26.325 1.00 90.81 218 TYR A O 1
ATOM 1617 N N . GLY A 1 219 ? -17.732 -3.060 24.312 1.00 91.94 219 GLY A N 1
ATOM 1618 C CA . GLY A 1 219 ? -19.104 -2.847 23.841 1.00 91.94 219 GLY A CA 1
ATOM 1619 C C . GLY A 1 219 ? -19.272 -1.747 22.791 1.00 91.94 219 GLY A C 1
ATOM 1620 O O . GLY A 1 219 ? -20.395 -1.499 22.350 1.00 91.94 219 GLY A O 1
ATOM 1621 N N . CYS A 1 220 ? -18.195 -1.087 22.342 1.00 94.88 220 CYS A N 1
ATOM 1622 C CA . CYS A 1 220 ? -18.315 -0.113 21.256 1.00 94.88 220 CYS A CA 1
ATOM 1623 C C . CYS A 1 220 ? -18.514 -0.804 19.897 1.00 94.88 220 CYS A C 1
ATOM 1625 O O . CYS A 1 220 ? -17.601 -1.420 19.361 1.00 94.88 220 CYS A O 1
ATOM 1627 N N . THR A 1 221 ? -19.677 -0.629 19.275 1.00 94.56 221 THR A N 1
ATOM 1628 C CA . THR A 1 221 ? -19.993 -1.229 17.964 1.00 94.56 221 THR A CA 1
ATOM 1629 C C . THR A 1 221 ? -19.595 -0.360 16.767 1.00 94.56 221 THR A C 1
ATOM 1631 O O . THR A 1 221 ? -19.884 -0.705 15.623 1.00 94.56 221 THR A O 1
ATOM 1634 N N . LYS A 1 222 ? -18.959 0.796 17.001 1.00 96.25 222 LYS A N 1
ATOM 1635 C CA . LYS A 1 222 ? -18.592 1.727 15.928 1.00 96.25 222 LYS A CA 1
ATOM 1636 C C . LYS A 1 222 ? -17.374 1.235 15.149 1.00 96.25 222 LYS A C 1
ATOM 1638 O O . LYS A 1 222 ? -16.401 0.768 15.738 1.00 96.25 222 LYS A O 1
ATOM 1643 N N . THR A 1 223 ? -17.402 1.450 13.839 1.00 96.31 223 THR A N 1
ATOM 1644 C CA . THR A 1 223 ? -16.315 1.150 12.900 1.00 96.31 223 THR A CA 1
ATOM 1645 C C . THR A 1 223 ? -15.906 2.408 12.137 1.00 96.31 223 THR A C 1
ATOM 1647 O O . THR A 1 223 ? -16.719 3.312 11.930 1.00 96.31 223 THR A O 1
ATOM 1650 N N . PHE A 1 224 ? -14.651 2.479 11.699 1.00 96.31 224 PHE A N 1
ATOM 1651 C CA . PHE A 1 224 ? -14.085 3.651 11.028 1.00 96.31 224 PHE A CA 1
ATOM 1652 C C . PHE A 1 224 ? -13.100 3.232 9.943 1.00 96.31 224 PHE A C 1
ATOM 1654 O O . PHE A 1 224 ? -12.518 2.157 10.016 1.00 96.31 224 PHE A O 1
ATOM 1661 N N . PHE A 1 225 ? -12.863 4.106 8.965 1.00 95.88 225 PHE A N 1
ATOM 1662 C CA . PHE A 1 225 ? -11.690 3.962 8.101 1.00 95.88 225 PHE A CA 1
ATOM 1663 C C . PHE A 1 225 ? -10.410 4.021 8.933 1.00 95.88 225 PHE A C 1
ATOM 1665 O O . PHE A 1 225 ? -10.345 4.804 9.886 1.00 95.88 225 PHE A O 1
ATOM 1672 N N . TYR A 1 226 ? -9.405 3.249 8.529 1.00 95.94 226 TYR A N 1
ATOM 1673 C CA . TYR A 1 226 ? -8.126 3.170 9.225 1.00 95.94 226 TYR A CA 1
ATOM 1674 C C . TYR A 1 226 ? -7.519 4.552 9.535 1.00 95.94 226 TYR A C 1
ATOM 1676 O O . TYR A 1 226 ? -7.530 5.463 8.699 1.00 95.94 226 TYR A O 1
ATOM 1684 N N . GLY A 1 227 ? -7.028 4.720 10.762 1.00 92.81 227 GLY A N 1
ATOM 1685 C CA . GLY A 1 227 ? -6.482 5.956 11.320 1.00 92.81 227 GLY A CA 1
ATOM 1686 C C . GLY A 1 227 ? -7.531 6.948 11.842 1.00 92.81 227 GLY A C 1
ATOM 1687 O O . GLY A 1 227 ? -7.207 7.792 12.681 1.00 92.81 227 GLY A O 1
ATOM 1688 N N . LYS A 1 228 ? -8.794 6.880 11.393 1.00 94.00 228 LYS A N 1
ATOM 1689 C CA . LYS A 1 228 ? -9.857 7.800 11.850 1.00 94.00 228 LYS A CA 1
ATOM 1690 C C . LYS A 1 228 ? -10.501 7.362 13.162 1.00 94.00 228 LYS A C 1
ATOM 1692 O O . LYS A 1 228 ? -11.102 8.188 13.847 1.00 94.00 228 LYS A O 1
ATOM 1697 N N . GLU A 1 229 ? -10.376 6.096 13.536 1.00 93.62 229 GLU A N 1
ATOM 1698 C CA . GLU A 1 229 ? -10.891 5.566 14.796 1.00 93.62 229 GLU A CA 1
ATOM 1699 C C . GLU A 1 229 ? -10.235 6.205 16.021 1.00 93.62 229 GLU A C 1
ATOM 1701 O O . GLU A 1 229 ? -10.896 6.346 17.047 1.00 93.62 229 GLU A O 1
ATOM 1706 N N . LEU A 1 230 ? -8.983 6.662 15.901 1.00 89.69 230 LEU A N 1
ATOM 1707 C CA . LEU A 1 230 ? -8.238 7.318 16.983 1.00 89.69 230 LEU A CA 1
ATOM 1708 C C . LEU A 1 230 ? -8.860 8.663 17.393 1.00 89.69 230 LEU A C 1
ATOM 1710 O O . LEU A 1 230 ? -8.674 9.134 18.514 1.00 89.69 230 LEU A O 1
ATOM 1714 N N . ILE A 1 231 ? -9.617 9.296 16.489 1.00 92.31 231 ILE A N 1
ATOM 1715 C CA . ILE A 1 231 ? -10.390 10.505 16.801 1.00 92.31 231 ILE A CA 1
ATOM 1716 C C . ILE A 1 231 ? -11.533 10.135 17.746 1.00 92.31 231 ILE A C 1
ATOM 1718 O O . ILE A 1 231 ? -11.734 10.785 18.767 1.00 92.31 231 ILE A O 1
ATOM 1722 N N . HIS A 1 232 ? -12.254 9.058 17.426 1.00 93.56 232 HIS A N 1
ATOM 1723 C CA . HIS A 1 232 ? -13.347 8.573 18.258 1.00 93.56 232 HIS A CA 1
ATOM 1724 C C . HIS A 1 232 ? -12.858 8.001 19.590 1.00 93.56 232 HIS A C 1
ATOM 1726 O O . HIS A 1 232 ? -13.541 8.164 20.597 1.00 93.56 232 HIS A O 1
ATOM 1732 N N . GLU A 1 233 ? -11.704 7.337 19.609 1.00 89.25 233 GLU A N 1
ATOM 1733 C CA . GLU A 1 233 ? -11.147 6.691 20.798 1.00 89.25 233 GLU A CA 1
ATOM 1734 C C . GLU A 1 233 ? -11.086 7.633 22.008 1.00 89.25 233 GLU A C 1
ATOM 1736 O O . GLU A 1 233 ? -11.508 7.247 23.096 1.00 89.25 233 GLU A O 1
ATOM 1741 N N . LYS A 1 234 ? -10.681 8.892 21.795 1.00 88.69 234 LYS A N 1
ATOM 1742 C CA . LYS A 1 234 ? -10.575 9.930 22.839 1.00 88.69 234 LYS A CA 1
ATOM 1743 C C . LYS A 1 234 ? -11.911 10.322 23.476 1.00 88.69 234 LYS A C 1
ATOM 1745 O O . LYS A 1 234 ? -11.935 10.813 24.597 1.00 88.69 234 LYS A O 1
ATOM 1750 N N . GLU A 1 235 ? -13.012 10.120 22.762 1.00 91.50 235 GLU A N 1
ATOM 1751 C CA . GLU A 1 235 ? -14.372 10.487 23.178 1.00 91.50 235 GLU A CA 1
ATOM 1752 C C . GLU A 1 235 ? -15.258 9.248 23.379 1.00 91.50 235 GLU A C 1
ATOM 1754 O O . GLU A 1 235 ? -16.482 9.336 23.542 1.00 91.50 235 GLU A O 1
ATOM 1759 N N . CYS A 1 236 ? -14.664 8.057 23.304 1.00 93.38 236 CYS A N 1
ATOM 1760 C CA . CYS A 1 236 ? -15.404 6.817 23.363 1.00 93.38 236 CYS A CA 1
ATOM 1761 C C . CYS A 1 236 ? -15.927 6.595 24.781 1.00 93.38 236 CYS A C 1
ATOM 1763 O O . CYS A 1 236 ? -15.163 6.462 25.728 1.00 93.38 236 CYS A O 1
ATOM 1765 N N . ARG A 1 237 ? -17.251 6.481 24.928 1.00 91.75 237 ARG A N 1
ATOM 1766 C CA . ARG A 1 237 ? -17.899 6.221 26.228 1.00 91.75 237 ARG A CA 1
ATOM 1767 C C . ARG A 1 237 ? -17.541 4.859 26.829 1.00 91.75 237 ARG A C 1
ATOM 1769 O O . ARG A 1 237 ? -17.750 4.651 28.015 1.00 91.75 237 ARG A O 1
ATOM 1776 N N . PHE A 1 238 ? -17.033 3.951 26.000 1.00 89.56 238 PHE A N 1
ATOM 1777 C CA . PHE A 1 238 ? -16.539 2.637 26.404 1.00 89.56 238 PHE A CA 1
ATOM 1778 C C . PHE A 1 238 ? -15.033 2.641 26.697 1.00 89.56 238 PHE A C 1
ATOM 1780 O O . PHE A 1 238 ? -14.467 1.582 26.954 1.00 89.56 238 PHE A O 1
ATOM 1787 N N . ALA A 1 239 ? -14.364 3.800 26.636 1.00 83.69 239 ALA A N 1
ATOM 1788 C CA . ALA A 1 239 ? -12.996 3.928 27.111 1.00 83.69 239 ALA A CA 1
ATOM 1789 C C . ALA A 1 239 ? -12.993 3.701 28.628 1.00 83.69 239 ALA A C 1
ATOM 1791 O O . ALA A 1 239 ? -13.476 4.524 29.405 1.00 83.69 239 ALA A O 1
ATOM 1792 N N . THR A 1 240 ? -12.484 2.552 29.059 1.00 70.44 240 THR A N 1
ATOM 1793 C CA . THR A 1 240 ? -12.274 2.273 30.477 1.00 70.44 240 THR A CA 1
ATOM 1794 C C . THR A 1 240 ? -11.105 3.128 30.965 1.00 70.44 240 THR A C 1
ATOM 1796 O O . THR A 1 240 ? -9.987 2.972 30.471 1.00 70.44 240 THR A O 1
ATOM 1799 N N . PHE A 1 241 ? -11.333 4.024 31.928 1.00 57.03 241 PHE A N 1
ATOM 1800 C CA . PHE A 1 241 ? -10.257 4.743 32.616 1.00 57.03 241 PHE A CA 1
ATOM 1801 C C . PHE A 1 241 ? -9.406 3.739 33.413 1.00 57.03 241 PHE A C 1
ATOM 1803 O O . PHE A 1 241 ? -9.754 3.400 34.538 1.00 57.03 241 PHE A O 1
ATOM 1810 N N . ILE A 1 242 ? -8.300 3.246 32.846 1.00 54.06 242 ILE A N 1
ATOM 1811 C CA . ILE A 1 242 ? -7.343 2.383 33.572 1.00 54.06 242 ILE A CA 1
ATOM 1812 C C . ILE A 1 242 ? -6.339 3.196 34.421 1.00 54.06 242 ILE A C 1
ATOM 1814 O O . ILE A 1 242 ? -5.536 2.624 35.145 1.00 54.06 242 ILE A O 1
ATOM 1818 N N . TYR A 1 243 ? -6.438 4.529 34.465 1.00 45.12 243 TYR A N 1
ATOM 1819 C CA . TYR A 1 243 ? -5.629 5.350 35.378 1.00 45.12 243 TYR A CA 1
ATOM 1820 C C . TYR A 1 243 ? -6.507 6.204 36.289 1.00 45.12 243 TYR A C 1
ATOM 1822 O O . TYR A 1 243 ? -6.756 7.377 36.022 1.00 45.12 243 TYR A O 1
ATOM 1830 N N . ALA A 1 244 ? -6.982 5.595 37.371 1.00 39.53 244 ALA A N 1
ATOM 1831 C CA . ALA A 1 244 ? -7.482 6.309 38.539 1.00 39.53 244 ALA A CA 1
ATOM 1832 C C . ALA A 1 244 ? -7.104 5.549 39.820 1.00 39.53 244 ALA A C 1
ATOM 1834 O O . ALA A 1 244 ? -7.992 5.109 40.543 1.00 39.53 244 ALA A O 1
ATOM 1835 N N . LEU A 1 245 ? -5.797 5.380 40.065 1.00 37.75 245 LEU A N 1
ATOM 1836 C CA . LEU A 1 245 ? -5.189 5.172 41.387 1.00 37.75 245 LEU A CA 1
ATOM 1837 C C . LEU A 1 245 ? -3.794 5.805 41.407 1.00 37.75 245 LEU A C 1
ATOM 1839 O O . LEU A 1 245 ? -3.041 5.566 40.436 1.00 37.75 245 LEU A O 1
#

Sequence (245 aa):
MVKGTNAEQALAGEASCSRQKKQQVPSIVEEEGENGVGDVVARSGTLFELDLLDCHVCCHALTSPIFQCDNGHIACSSCCTELRNKCPACTLPIGKYRCKIMEKVVEAVIVPCPNGCTDDDEEEEGENGGGTRTGDVVKSAARSGTLLDLHLLDCPVCSNALTSSIFQCDNGHIACSSCCIEMRYKCPLCTFPIGTYRCRIMEKVVKAVIVPCPNAKYGCTKTFFYGKELIHEKECRFATFIYAL

Foldseek 3Di:
DDDDDDDDDDDDDDDDDDDDDDDDDDDDDDDDDDDDDDPPVQFKWKQLACQLQAQPQPRHGEAPQWKAFLLQRIHHLVSCVVVVQADPVPRGGINPQTQVLSNVQSVQKDFADPVNDDPPDDDDDDDDDDDDDDPDDPPPNRGMIMRRDCQSQAAPQPRAGEAQWWKAFSVNHIHGQVVCVVVVQADPVPRGGIDPRTNRSSNVRQQSIKGFQPLVVQPGRDIDRPRCSVVVNVVPPSNDPPDDD